Protein 3LTI (pdb70)

CATH classification: 3.90.1110.10

Nearest PDB structures (foldseek):
  3lti-assembly1_A  TM=1.004E+00  e=2.854E-48  Escherichia coli K-12
  7egs-assembly1_A  TM=9.801E-01  e=2.135E-43  Escherichia coli K-12
  6vjs-assembly2_H  TM=9.667E-01  e=1.064E-41  Escherichia coli
  3lu0-assembly1_C  TM=8.666E-01  e=2.565E-40  Escherichia coli K-12
  8to8-assembly1_I  TM=9.556E-01  e=9.538E-38  Escherichia coli K-12

Structure (mmCIF, N/CA/C/O backbone):
data_3LTI
#
_entry.id   3LTI
#
_cell.length_a   106.314
_cell.length_b   52.039
_cell.length_c   61.826
_cell.angle_alpha   90.00
_cell.angle_beta   90.00
_cell.angle_gamma   90.00
#
_symmetry.space_group_name_H-M   'P 21 21 2'
#
loop_
_entity.id
_entity.type
_entity.pdbx_description
1 polymer 'DNA-directed RNA polymerase subunit beta'
2 water water
#
loop_
_atom_site.group_PDB
_atom_site.id
_atom_site.type_symbol
_atom_site.label_atom_id
_atom_site.label_alt_id
_atom_site.label_comp_id
_atom_site.label_asym_id
_atom_site.label_entity_id
_atom_site.label_seq_id
_atom_site.pdbx_PDB_ins_code
_atom_site.Cartn_x
_atom_site.Cartn_y
_atom_site.Cartn_z
_atom_site.occupancy
_atom_site.B_iso_or_equiv
_atom_site.auth_seq_id
_atom_site.auth_comp_id
_atom_site.auth_asym_id
_atom_site.auth_atom_id
_atom_site.pdbx_PDB_model_num
ATOM 9 N N . SER A 1 5 ? 4.042 15.457 20.389 1.00 25.96 152 SER A N 1
ATOM 10 C CA . SER A 1 5 ? 5.284 15.561 19.621 1.00 24.28 152 SER A CA 1
ATOM 11 C C . SER A 1 5 ? 6.425 14.822 20.322 1.00 22.06 152 SER A C 1
ATOM 12 O O . SER A 1 5 ? 6.545 14.894 21.544 1.00 21.51 152 SER A O 1
ATOM 15 N N . PRO A 1 6 ? 7.275 14.120 19.552 1.00 19.76 153 PRO A N 1
ATOM 16 C CA . PRO A 1 6 ? 8.398 13.442 20.184 1.00 18.26 153 PRO A CA 1
ATOM 17 C C . PRO A 1 6 ? 9.488 14.385 20.681 1.00 16.79 153 PRO A C 1
ATOM 18 O O . PRO A 1 6 ? 9.681 15.470 20.129 1.00 16.09 153 PRO A O 1
ATOM 22 N N . GLY A 1 7 ? 10.197 13.939 21.713 1.00 15.42 154 GLY A N 1
ATOM 23 C CA . GLY A 1 7 ? 11.296 14.700 22.312 1.00 14.58 154 GLY A CA 1
ATOM 24 C C . GLY A 1 7 ? 11.461 14.364 23.779 1.00 13.92 154 GLY A C 1
ATOM 25 O O . GLY A 1 7 ? 10.998 13.320 24.236 1.00 13.07 154 GLY A O 1
ATOM 26 N N . VAL A 1 8 ? 12.117 15.262 24.513 1.00 13.36 155 VAL A N 1
ATOM 27 C CA . VAL A 1 8 ? 12.272 15.129 25.965 1.00 13.24 155 VAL A CA 1
ATOM 28 C C . VAL A 1 8 ? 11.847 16.418 26.656 1.00 13.26 155 VAL A C 1
ATOM 29 O O . VAL A 1 8 ? 12.050 17.511 26.137 1.00 13.29 155 VAL A O 1
ATOM 33 N N . PHE A 1 9 ? 11.230 16.270 27.820 1.00 13.27 156 PHE A N 1
ATOM 34 C CA . PHE A 1 9 ? 10.579 17.379 28.498 1.00 13.57 156 PHE A CA 1
ATOM 35 C C . PHE A 1 9 ? 10.900 17.309 29.979 1.00 13.90 156 PHE A C 1
ATOM 36 O O . PHE A 1 9 ? 10.887 16.238 30.565 1.00 13.63 156 PHE A O 1
ATOM 44 N N . PHE A 1 10 ? 11.213 18.465 30.557 1.00 14.50 157 PHE A N 1
ATOM 45 C CA . PHE A 1 10 ? 11.485 18.603 31.978 1.00 14.98 157 PHE A CA 1
ATOM 46 C C . PHE A 1 10 ? 10.511 19.633 32.508 1.00 16.19 157 PHE A C 1
ATOM 47 O O . PHE A 1 10 ? 10.496 20.769 32.036 1.00 16.44 157 PHE A O 1
ATOM 55 N N . ASP A 1 11 ? 9.676 19.218 33.453 1.00 17.64 158 ASP A N 1
ATOM 56 C CA . ASP A 1 11 ? 8.583 20.050 33.950 1.00 19.02 158 ASP A CA 1
ATOM 57 C C . ASP A 1 11 ? 8.468 19.860 35.463 1.00 19.83 158 ASP A C 1
ATOM 58 O O . ASP A 1 11 ? 9.327 19.236 36.092 1.00 18.89 158 ASP A O 1
ATOM 63 N N . SER A 1 12 ? 7.425 20.427 36.051 1.00 21.36 159 SER A N 1
ATOM 64 C CA . SER A 1 12 ? 7.121 20.199 37.455 1.00 22.75 159 SER A CA 1
ATOM 65 C C . SER A 1 12 ? 5.623 20.321 37.667 1.00 23.91 159 SER A C 1
ATOM 66 O O . SER A 1 12 ? 4.866 20.481 36.702 1.00 24.41 159 SER A O 1
ATOM 69 N N . ASP A 1 13 ? 5.196 20.228 38.924 1.00 24.95 160 ASP A N 1
ATOM 70 C CA . ASP A 1 13 ? 3.784 20.332 39.267 1.00 25.50 160 ASP A CA 1
ATOM 71 C C . ASP A 1 13 ? 3.487 21.703 39.867 1.00 25.86 160 ASP A C 1
ATOM 72 O O . ASP A 1 13 ? 2.329 22.037 40.127 1.00 26.56 160 ASP A O 1
ATOM 77 N N . VAL A 1 23 ? 7.492 21.531 45.417 1.00 20.17 170 VAL A N 1
ATOM 78 C CA . VAL A 1 23 ? 7.544 21.382 43.955 1.00 19.87 170 VAL A CA 1
ATOM 79 C C . VAL A 1 23 ? 8.157 20.036 43.540 1.00 18.76 170 VAL A C 1
ATOM 80 O O . VAL A 1 23 ? 9.302 19.739 43.881 1.00 18.76 170 VAL A O 1
ATOM 84 N N . LEU A 1 24 ? 7.382 19.240 42.804 1.00 17.63 171 LEU A N 1
ATOM 85 C CA . LEU A 1 24 ? 7.804 17.911 42.358 1.00 16.59 171 LEU A CA 1
ATOM 86 C C . LEU A 1 24 ? 8.223 17.982 40.898 1.00 15.76 171 LEU A C 1
ATOM 87 O O . LEU A 1 24 ? 7.398 18.252 40.025 1.00 15.76 171 LEU A O 1
ATOM 92 N N . TYR A 1 25 ? 9.505 17.746 40.644 1.00 14.44 172 TYR A N 1
ATOM 93 C CA . TYR A 1 25 ? 10.055 17.813 39.291 1.00 13.74 172 TYR A CA 1
ATOM 94 C C . TYR A 1 25 ? 9.911 16.481 38.543 1.00 12.82 172 TYR A C 1
ATOM 95 O O . TYR A 1 25 ? 9.874 15.408 39.145 1.00 12.24 172 TYR A O 1
ATOM 104 N N . ASN A 1 26 ? 9.837 16.569 37.223 1.00 12.07 173 ASN A N 1
ATOM 105 C CA . ASN A 1 26 ? 9.684 15.383 36.387 1.00 11.82 173 ASN A CA 1
ATOM 106 C C . ASN A 1 26 ? 10.361 15.533 35.032 1.00 11.31 173 ASN A C 1
ATOM 107 O O . ASN A 1 26 ? 10.689 16.638 34.603 1.00 10.92 173 ASN A O 1
ATOM 112 N N . ALA A 1 27 ? 10.575 14.397 34.381 1.00 10.74 174 ALA A N 1
ATOM 113 C CA . ALA A 1 27 ? 11.126 14.344 33.047 1.00 10.66 174 ALA A CA 1
ATOM 114 C C . ALA A 1 27 ? 10.349 13.287 32.276 1.00 10.60 174 ALA A C 1
ATOM 115 O O . ALA A 1 27 ? 9.819 12.339 32.870 1.00 10.58 174 ALA A O 1
ATOM 117 N N . ARG A 1 28 ? 10.264 13.469 30.962 1.00 10.24 175 ARG A N 1
ATOM 118 C CA . ARG A 1 28 ? 9.496 12.582 30.099 1.00 10.42 175 ARG A CA 1
ATOM 119 C C . ARG A 1 28 ? 10.141 12.482 28.726 1.00 10.16 175 ARG A C 1
ATOM 120 O O . ARG A 1 28 ? 10.469 13.497 28.123 1.00 9.98 175 ARG A O 1
ATOM 128 N N . ILE A 1 29 ? 10.294 11.256 28.236 1.00 10.06 176 ILE A N 1
ATOM 129 C CA . ILE A 1 29 ? 10.737 11.016 26.870 1.00 9.99 176 ILE A CA 1
ATOM 130 C C . ILE A 1 29 ? 9.572 10.441 26.071 1.00 10.12 176 ILE A C 1
ATOM 131 O O . ILE A 1 29 ? 9.105 9.345 26.360 1.00 9.72 176 ILE A O 1
ATOM 136 N N . ILE A 1 30 ? 9.112 11.188 25.072 1.00 10.29 177 ILE A N 1
ATOM 137 C CA . ILE A 1 30 ? 8.051 10.735 24.182 1.00 10.58 177 ILE A CA 1
ATOM 138 C C . ILE A 1 30 ? 8.682 10.364 22.845 1.00 10.69 177 ILE A C 1
ATOM 139 O O . ILE A 1 30 ? 9.318 11.208 22.214 1.00 11.09 177 ILE A O 1
ATOM 144 N N . PRO A 1 31 ? 8.532 9.100 22.417 1.00 10.95 178 PRO A N 1
ATOM 145 C CA . PRO A 1 31 ? 9.009 8.711 21.095 1.00 11.06 178 PRO A CA 1
ATOM 146 C C . PRO A 1 31 ? 7.931 8.856 20.029 1.00 11.28 178 PRO A C 1
ATOM 147 O O . PRO A 1 31 ? 6.761 9.066 20.350 1.00 10.80 178 PRO A O 1
ATOM 151 N N . TYR A 1 32 ? 8.340 8.722 18.772 1.00 11.92 179 TYR A N 1
ATOM 152 C CA . TYR A 1 32 ? 7.407 8.623 17.662 1.00 12.91 179 TYR A CA 1
ATOM 153 C C . TYR A 1 32 ? 6.680 7.274 17.672 1.00 12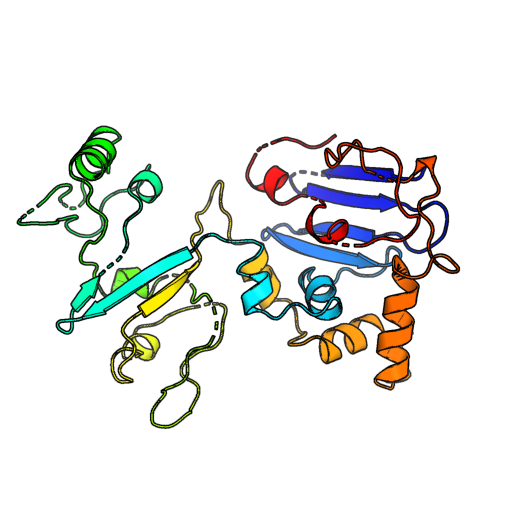.86 179 TYR A C 1
ATOM 154 O O . TYR A 1 32 ? 5.487 7.211 17.412 1.00 13.17 179 TYR A O 1
ATOM 163 N N . ARG A 1 33 ? 7.415 6.204 17.951 1.00 12.71 180 ARG A N 1
ATOM 164 C CA . ARG A 1 33 ? 6.847 4.872 18.123 1.00 13.13 180 ARG A CA 1
ATOM 165 C C . ARG A 1 33 ? 7.428 4.259 19.380 1.00 12.44 180 ARG A C 1
ATOM 166 O O . ARG A 1 33 ? 8.621 4.360 19.618 1.00 11.89 180 ARG A O 1
ATOM 174 N N . GLY A 1 34 ? 6.579 3.623 20.177 1.00 12.08 181 GLY A N 1
ATOM 175 C CA . GLY A 1 34 ? 7.019 2.891 21.356 1.00 11.65 181 GLY A CA 1
ATOM 176 C C . GLY A 1 34 ? 6.575 3.509 22.667 1.00 11.31 181 GLY A C 1
ATOM 177 O O . GLY A 1 34 ? 5.816 4.476 22.702 1.00 10.75 181 GLY A O 1
ATOM 178 N N . SER A 1 35 ? 7.090 2.936 23.747 1.00 11.19 182 SER A N 1
ATOM 179 C CA . SER A 1 35 ? 6.676 3.275 25.096 1.00 11.29 182 SER A CA 1
ATOM 180 C C . SER A 1 35 ? 7.260 4.594 25.558 1.00 10.79 182 SER A C 1
ATOM 181 O O . SER A 1 35 ? 8.435 4.865 25.353 1.00 10.13 182 SER A O 1
ATOM 184 N N . TRP A 1 36 ? 6.432 5.392 26.219 1.00 10.56 183 TRP A N 1
ATOM 185 C CA . TRP A 1 36 ? 6.914 6.556 26.947 1.00 10.66 183 TRP A CA 1
ATOM 186 C C . TRP A 1 36 ? 7.829 6.125 28.086 1.00 10.19 183 TRP A C 1
ATOM 187 O O . TRP A 1 36 ? 7.730 5.010 28.607 1.00 9.93 183 TRP A O 1
ATOM 198 N N . LEU A 1 37 ? 8.726 7.022 28.466 1.00 10.37 184 LEU A N 1
ATOM 199 C CA . LEU A 1 37 ? 9.548 6.842 29.655 1.00 10.57 184 LEU A CA 1
ATOM 200 C C . LEU A 1 37 ? 9.422 8.112 30.483 1.00 10.83 184 LEU A C 1
ATOM 201 O O . LEU A 1 37 ? 9.745 9.188 29.996 1.00 11.02 184 LEU A O 1
ATOM 206 N N . ASP A 1 38 ? 8.933 7.975 31.714 1.00 10.98 185 ASP A N 1
ATOM 207 C CA . ASP A 1 38 ? 8.743 9.105 32.638 1.00 11.12 185 ASP A CA 1
ATOM 208 C C . ASP A 1 38 ? 9.616 8.906 33.866 1.00 10.71 185 ASP A C 1
ATOM 209 O O . ASP A 1 38 ? 9.773 7.789 34.329 1.00 10.50 185 ASP A O 1
ATOM 214 N N . PHE A 1 39 ? 10.164 10.001 34.389 1.00 10.90 186 PHE A N 1
ATOM 215 C CA . PHE A 1 39 ? 10.805 10.017 35.699 1.00 11.16 186 PHE A CA 1
ATOM 216 C C . PHE A 1 39 ? 10.151 11.117 36.527 1.00 11.29 186 PHE A C 1
ATOM 217 O O . PHE A 1 39 ? 9.779 12.158 35.992 1.00 11.15 186 PHE A O 1
ATOM 225 N N . GLU A 1 40 ? 10.009 10.899 37.826 1.00 11.68 187 GLU A N 1
ATOM 226 C CA . GLU A 1 40 ? 9.415 11.926 38.688 1.00 12.06 187 GLU A CA 1
ATOM 227 C C . GLU A 1 40 ? 9.796 11.727 40.150 1.00 11.60 187 GLU A C 1
ATOM 228 O O . GLU A 1 40 ? 9.919 10.601 40.617 1.00 11.45 187 GLU A O 1
ATOM 234 N N . PHE A 1 41 ? 9.988 12.838 40.852 1.00 11.45 188 PHE A N 1
ATOM 235 C CA . PHE A 1 41 ? 10.197 12.823 42.299 1.00 11.58 188 PHE A CA 1
ATOM 236 C C . PHE A 1 41 ? 8.871 12.679 43.033 1.00 11.98 188 PHE A C 1
ATOM 237 O O . PHE A 1 41 ? 7.842 13.171 42.561 1.00 11.86 188 PHE A O 1
ATOM 245 N N . ASP A 1 42 ? 8.904 12.022 44.189 1.00 12.06 189 ASP A N 1
ATOM 246 C CA . ASP A 1 42 ? 7.778 12.062 45.129 1.00 12.66 189 ASP A CA 1
ATOM 247 C C . ASP A 1 42 ? 8.105 13.079 46.231 1.00 13.02 189 ASP A C 1
ATOM 248 O O . ASP A 1 42 ? 9.202 13.626 46.246 1.00 13.03 189 ASP A O 1
ATOM 253 N N . PRO A 1 43 ? 7.151 13.358 47.139 1.00 14.00 190 PRO A N 1
ATOM 254 C CA . PRO A 1 43 ? 7.395 14.372 48.184 1.00 14.50 190 PRO A CA 1
ATOM 255 C C . PRO A 1 43 ? 8.558 14.085 49.153 1.00 14.71 190 PRO A C 1
ATOM 256 O O . PRO A 1 43 ? 9.064 15.013 49.790 1.00 15.03 190 PRO A O 1
ATOM 260 N N . LYS A 1 44 ? 8.967 12.819 49.264 1.00 14.76 191 LYS A N 1
ATOM 261 C CA . LYS A 1 44 ? 10.129 12.431 50.077 1.00 14.92 191 LYS A CA 1
ATOM 262 C C . LYS A 1 44 ? 11.457 12.511 49.312 1.00 14.19 191 LYS A C 1
ATOM 263 O O . LYS A 1 44 ? 12.500 12.144 49.857 1.00 14.29 191 LYS A O 1
ATOM 269 N N . ASP A 1 45 ? 11.416 12.994 48.067 1.00 13.33 192 ASP A N 1
ATOM 270 C CA . ASP A 1 45 ? 12.599 13.168 47.204 1.00 13.08 192 ASP A CA 1
ATOM 271 C C . ASP A 1 45 ? 13.146 11.855 46.633 1.00 12.28 192 ASP A C 1
ATOM 272 O O . ASP A 1 45 ? 14.244 11.835 46.078 1.00 11.97 192 ASP A O 1
ATOM 277 N N . ASN A 1 46 ? 12.390 10.770 46.751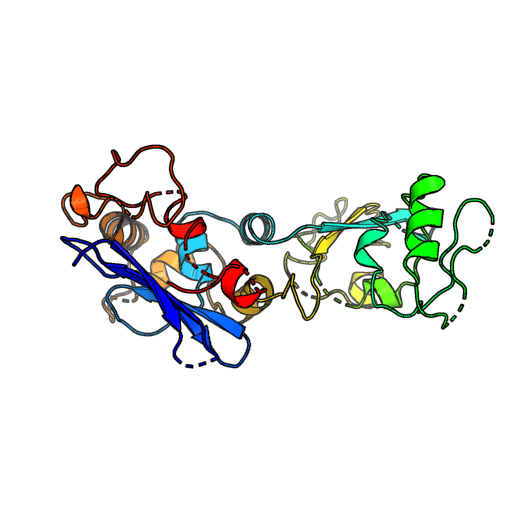 1.00 11.70 193 ASN A N 1
ATOM 278 C CA . ASN A 1 46 ? 12.732 9.542 46.039 1.00 11.34 193 ASN A CA 1
ATOM 279 C C . ASN A 1 46 ? 12.339 9.678 44.577 1.00 11.17 193 ASN A C 1
ATOM 280 O O . ASN A 1 46 ? 11.435 10.440 44.239 1.00 11.26 193 ASN A O 1
ATOM 285 N N . LEU A 1 47 ? 13.049 8.961 43.710 1.00 10.66 194 LEU A N 1
ATOM 286 C CA . LEU A 1 47 ? 12.876 9.088 42.273 1.00 10.68 194 LEU A CA 1
ATOM 287 C C . LEU A 1 47 ? 12.223 7.824 41.717 1.00 10.12 194 LEU A C 1
ATOM 288 O O . LEU A 1 47 ? 12.614 6.713 42.068 1.00 9.93 194 LEU A O 1
ATOM 293 N N . PHE A 1 48 ? 11.228 8.016 40.850 1.00 9.84 195 PHE A N 1
ATOM 294 C CA . PHE A 1 48 ? 10.451 6.920 40.273 1.00 9.57 195 PHE A CA 1
ATOM 295 C C . PHE A 1 48 ? 10.440 6.992 38.759 1.00 9.40 195 PHE A C 1
ATOM 296 O O . PHE A 1 48 ? 10.542 8.069 38.181 1.00 8.94 195 PHE A O 1
ATOM 304 N N . VAL A 1 49 ? 10.319 5.828 38.133 1.00 9.44 196 VAL A N 1
ATOM 305 C CA . VAL A 1 49 ? 10.191 5.724 36.687 1.00 9.54 196 VAL A CA 1
ATOM 306 C C . VAL A 1 49 ? 8.821 5.120 36.328 1.00 9.81 196 VAL A C 1
ATOM 307 O O . VAL A 1 49 ? 8.294 4.278 37.057 1.00 9.89 196 VAL A O 1
ATOM 311 N N . ARG A 1 50 ? 8.248 5.584 35.223 1.00 10.08 197 ARG A N 1
ATOM 312 C CA . ARG A 1 50 ? 7.113 4.916 34.592 1.00 10.57 197 ARG A CA 1
ATOM 313 C C . ARG A 1 50 ? 7.509 4.492 33.193 1.00 10.64 197 ARG A C 1
ATOM 314 O O . ARG A 1 50 ? 8.094 5.266 32.447 1.00 10.12 197 ARG A O 1
ATOM 322 N N . ILE A 1 51 ? 7.170 3.256 32.855 1.00 10.98 198 ILE A N 1
ATOM 323 C CA . ILE A 1 51 ? 7.334 2.726 31.512 1.00 11.52 198 ILE A CA 1
ATOM 324 C C . ILE A 1 51 ? 5.940 2.616 30.905 1.00 11.81 198 ILE A C 1
ATOM 325 O O . ILE A 1 51 ? 5.045 2.058 31.522 1.00 11.63 198 ILE A O 1
ATOM 330 N N . ASP A 1 52 ? 5.744 3.188 29.721 1.00 12.08 199 ASP A N 1
ATOM 331 C CA . ASP A 1 52 ? 4.444 3.129 29.039 1.00 12.87 199 ASP A CA 1
ATOM 332 C C . ASP A 1 52 ? 3.305 3.732 29.896 1.00 12.88 199 ASP A C 1
ATOM 333 O O . ASP A 1 52 ? 2.154 3.282 29.835 1.00 13.10 199 ASP A O 1
ATOM 338 N N . ARG A 1 53 ? 3.636 4.745 30.701 1.00 12.67 200 ARG A N 1
ATOM 339 C CA . ARG A 1 53 ? 2.667 5.418 31.577 1.00 12.84 200 ARG A CA 1
ATOM 340 C C . ARG A 1 53 ? 2.046 4.481 32.626 1.00 12.98 200 ARG A C 1
ATOM 341 O O . ARG A 1 53 ? 0.962 4.754 33.152 1.00 13.04 200 ARG A O 1
ATOM 349 N N . ARG A 1 54 ? 2.740 3.394 32.940 1.00 13.07 201 ARG A N 1
ATOM 350 C CA . ARG A 1 54 ? 2.259 2.430 33.931 1.00 13.70 201 ARG A CA 1
ATOM 351 C C . ARG A 1 54 ? 2.675 2.870 35.339 1.00 13.70 201 ARG A C 1
ATOM 352 O O . ARG A 1 54 ? 3.152 3.988 35.525 1.00 13.53 201 ARG A O 1
ATOM 360 N N . ARG A 1 55 ? 2.468 2.016 36.332 1.00 14.00 202 ARG A N 1
ATOM 361 C CA . ARG A 1 55 ? 2.674 2.414 37.724 1.00 14.40 202 ARG A CA 1
ATOM 362 C C . ARG A 1 55 ? 4.129 2.789 38.015 1.00 14.25 202 ARG A C 1
ATOM 363 O O . ARG A 1 55 ? 5.046 2.273 37.380 1.00 14.03 202 ARG A O 1
ATOM 371 N N . LYS A 1 56 ? 4.317 3.681 38.983 1.00 14.06 203 LYS A N 1
ATOM 372 C CA . LYS A 1 56 ? 5.652 4.141 39.367 1.00 14.21 203 LYS A CA 1
ATOM 373 C C . LYS A 1 56 ? 6.466 2.994 39.965 1.00 13.91 203 LYS A C 1
ATOM 374 O O . LYS A 1 56 ? 5.961 2.259 40.822 1.00 14.37 203 LYS A O 1
ATOM 380 N N . LEU A 1 57 ? 7.712 2.852 39.508 1.00 13.17 204 LEU A N 1
ATOM 381 C CA . LEU A 1 57 ? 8.697 1.953 40.108 1.00 12.76 204 LEU A CA 1
ATOM 382 C C . LEU A 1 57 ? 9.887 2.804 40.569 1.00 12.23 204 LEU A C 1
ATOM 383 O O . LEU A 1 57 ? 10.285 3.714 39.849 1.00 11.93 204 LEU A O 1
ATOM 388 N N . PRO A 1 58 ? 10.452 2.531 41.763 1.00 11.57 205 PRO A N 1
ATOM 389 C CA . PRO A 1 58 ? 11.681 3.251 42.140 1.00 11.03 205 PRO A CA 1
ATOM 390 C C . PRO A 1 58 ? 12.695 3.215 40.987 1.00 10.34 205 PRO A C 1
ATOM 391 O O . PRO A 1 58 ? 12.952 2.143 40.429 1.00 9.93 205 PRO A O 1
ATOM 395 N N . ALA A 1 59 ? 13.235 4.384 40.631 1.00 9.77 206 ALA A N 1
ATOM 396 C CA . ALA A 1 59 ? 13.865 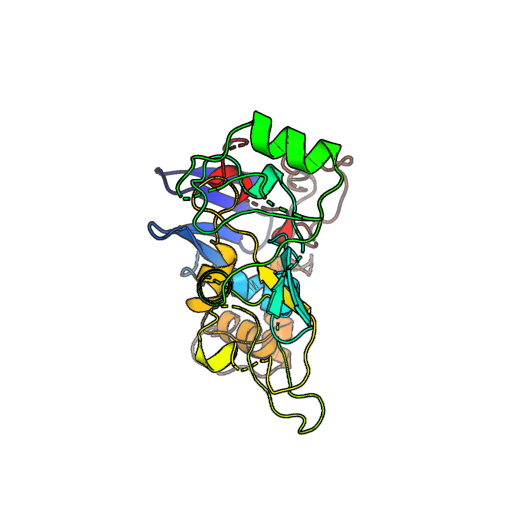4.602 39.312 1.00 9.50 206 ALA A CA 1
ATOM 397 C C . ALA A 1 59 ? 15.142 3.818 39.057 1.00 8.95 206 ALA A C 1
ATOM 398 O O . ALA A 1 59 ? 15.515 3.592 37.908 1.00 9.05 206 ALA A O 1
ATOM 400 N N . THR A 1 60 ? 15.820 3.422 40.125 1.00 8.53 207 THR A N 1
ATOM 401 C CA . THR A 1 60 ? 17.044 2.637 40.003 1.00 8.57 207 THR A CA 1
ATOM 402 C C . THR A 1 60 ? 16.832 1.270 39.327 1.00 8.51 207 THR A C 1
ATOM 403 O O . THR A 1 60 ? 17.779 0.697 38.792 1.00 8.51 207 THR A O 1
ATOM 407 N N . ILE A 1 61 ? 15.596 0.769 39.325 1.00 8.60 208 ILE A N 1
ATOM 408 C CA . ILE A 1 61 ? 15.272 -0.468 38.617 1.00 9.22 208 ILE A CA 1
ATOM 409 C C . ILE A 1 61 ? 15.735 -0.452 37.152 1.00 9.35 208 ILE A C 1
ATOM 410 O O . ILE A 1 61 ? 16.238 -1.458 36.651 1.00 9.18 208 ILE A O 1
ATOM 415 N N . ILE A 1 62 ? 15.592 0.686 36.473 1.00 9.23 209 ILE A N 1
ATOM 416 C CA . ILE A 1 62 ? 15.950 0.754 35.059 1.00 9.53 209 ILE A CA 1
ATOM 417 C C . ILE A 1 62 ? 17.474 0.685 34.874 1.00 9.59 209 ILE A C 1
ATOM 418 O O . ILE A 1 62 ? 17.958 0.132 33.889 1.00 9.57 209 ILE A O 1
ATOM 423 N N . LEU A 1 63 ? 18.222 1.234 35.827 1.00 9.81 210 LEU A N 1
ATOM 424 C CA . LEU A 1 63 ? 19.687 1.159 35.803 1.00 10.25 210 LEU A CA 1
ATOM 425 C C . LEU A 1 63 ? 20.179 -0.251 36.082 1.00 9.85 210 LEU A C 1
ATOM 426 O O . LEU A 1 63 ? 21.129 -0.717 35.446 1.00 10.48 210 LEU A O 1
ATOM 431 N N . ARG A 1 64 ? 19.538 -0.936 37.028 1.00 9.70 211 ARG A N 1
ATOM 432 C CA . ARG A 1 64 ? 19.877 -2.329 37.290 1.00 9.80 211 ARG A CA 1
ATOM 433 C C . ARG A 1 64 ? 19.630 -3.155 36.036 1.00 9.86 211 ARG A C 1
ATOM 434 O O . ARG A 1 64 ? 20.469 -3.970 35.652 1.00 9.84 211 ARG A O 1
ATOM 442 N N . ALA A 1 65 ? 18.482 -2.924 35.396 1.00 10.12 212 ALA A N 1
ATOM 443 C CA . ALA A 1 65 ? 18.117 -3.614 34.156 1.00 10.43 212 ALA A CA 1
ATOM 444 C C . ALA A 1 65 ? 19.135 -3.356 33.032 1.00 10.73 212 ALA A C 1
ATOM 445 O O . ALA A 1 65 ? 19.354 -4.212 32.185 1.00 11.29 212 ALA A O 1
ATOM 447 N N . LEU A 1 66 ? 19.763 -2.201 33.057 1.00 11.27 213 LEU A N 1
ATOM 448 C CA . LEU A 1 66 ? 20.801 -1.861 32.093 1.00 11.68 213 LEU A CA 1
ATOM 449 C C . LEU A 1 66 ? 22.196 -2.345 32.528 1.00 11.81 213 LEU A C 1
ATOM 450 O O . LEU A 1 66 ? 23.169 -2.046 31.935 1.00 12.19 213 LEU A O 1
ATOM 455 N N . ASN A 1 67 ? 22.223 -3.167 33.537 1.00 12.04 214 ASN A N 1
ATOM 456 C CA . ASN A 1 67 ? 23.433 -3.831 34.002 1.00 12.44 214 ASN A CA 1
ATOM 457 C C . ASN A 1 67 ? 24.390 -3.070 34.906 1.00 12.48 214 ASN A C 1
ATOM 458 O O . ASN A 1 67 ? 25.504 -3.369 34.970 1.00 13.67 214 ASN A O 1
ATOM 463 N N . TYR A 1 68 ? 23.887 -2.054 35.579 1.00 11.78 215 TYR A N 1
ATOM 464 C CA . TYR A 1 68 ? 24.660 -1.347 36.571 1.00 11.11 215 TYR A CA 1
ATOM 465 C C . TYR A 1 68 ? 24.475 -1.950 37.990 1.00 10.81 215 TYR A C 1
ATOM 466 O O . TYR A 1 68 ? 23.415 -2.100 38.427 1.00 10.94 215 TYR A O 1
ATOM 475 N N . THR A 1 69 ? 25.579 -2.238 38.652 1.00 10.36 216 THR A N 1
ATOM 476 C CA . THR A 1 69 ? 25.524 -2.723 40.032 1.00 9.99 216 THR A CA 1
ATOM 477 C C . THR A 1 69 ? 25.206 -1.556 40.951 1.00 9.58 216 THR A C 1
ATOM 478 O O . THR A 1 69 ? 25.313 -0.404 40.547 1.00 9.68 216 THR A O 1
ATOM 482 N N . THR A 1 70 ? 24.840 -1.854 42.192 1.00 9.55 217 THR A N 1
ATOM 483 C CA . THR A 1 70 ? 24.595 -0.805 43.188 1.00 9.34 217 THR A CA 1
ATOM 484 C C . THR A 1 70 ? 25.804 0.139 43.296 1.00 9.27 217 THR A C 1
ATOM 485 O O . THR A 1 70 ? 25.651 1.354 43.324 1.00 8.49 217 THR A O 1
ATOM 489 N N . GLU A 1 71 ? 27.007 -0.433 43.334 1.00 9.17 218 GLU A N 1
ATOM 490 C CA . GLU A 1 71 ? 28.236 0.362 43.423 1.00 9.64 218 GLU A CA 1
ATOM 491 C C . GLU A 1 71 ? 28.383 1.300 42.233 1.00 9.53 218 GLU A C 1
ATOM 492 O O . GLU A 1 71 ? 28.707 2.474 42.400 1.00 9.27 218 GLU A O 1
ATOM 498 N N . GLN A 1 72 ? 28.148 0.779 41.029 1.00 9.54 219 GLN A N 1
ATOM 499 C CA . GLN A 1 72 ? 28.215 1.599 39.824 1.00 9.67 219 GLN A CA 1
ATOM 500 C C . GLN A 1 72 ? 27.162 2.712 39.816 1.00 9.35 219 GLN A C 1
ATOM 501 O O . GLN A 1 72 ? 27.435 3.821 39.373 1.00 9.15 219 GLN A O 1
ATOM 507 N N . ILE A 1 73 ? 25.960 2.395 40.290 1.00 8.91 220 ILE A N 1
ATOM 508 C CA . ILE A 1 73 ? 24.885 3.376 40.388 1.00 8.80 220 ILE A CA 1
ATOM 509 C C . ILE A 1 73 ? 25.312 4.511 41.319 1.00 8.86 220 ILE A C 1
ATOM 510 O O . ILE A 1 73 ? 25.191 5.685 40.974 1.00 8.75 220 ILE A O 1
ATOM 515 N N . LEU A 1 74 ? 25.855 4.164 42.482 1.00 9.06 221 LEU A N 1
ATOM 516 C CA . LEU A 1 74 ? 26.327 5.184 43.410 1.00 9.14 221 LEU A CA 1
ATOM 517 C C . LEU A 1 74 ? 27.464 6.020 42.807 1.00 10.09 221 LEU A C 1
ATOM 518 O O . LEU A 1 74 ? 27.524 7.230 43.026 1.00 10.76 221 LEU A O 1
ATOM 523 N N . ASP A 1 75 ? 28.345 5.396 42.025 1.00 10.73 222 ASP A N 1
ATOM 524 C CA A ASP A 1 75 ? 29.439 6.153 41.420 0.50 10.91 222 ASP A CA 1
ATOM 525 C CA B ASP A 1 75 ? 29.450 6.105 41.362 0.50 11.05 222 ASP A CA 1
ATOM 526 C C . ASP A 1 75 ? 28.961 7.100 40.312 1.00 10.91 222 ASP A C 1
ATOM 527 O O . ASP A 1 75 ? 29.564 8.145 40.108 1.00 11.17 222 ASP A O 1
ATOM 536 N N . LEU A 1 76 ? 27.882 6.748 39.614 1.00 10.50 223 LEU A N 1
ATOM 537 C CA . LEU A 1 76 ? 27.309 7.647 38.594 1.00 10.70 223 LEU A CA 1
ATOM 538 C C . LEU A 1 76 ? 26.796 8.937 39.225 1.00 10.42 223 LEU A C 1
ATOM 539 O O . LEU A 1 76 ? 26.938 10.019 38.652 1.00 11.08 223 LEU A O 1
ATOM 544 N N . PHE A 1 77 ? 26.191 8.809 40.403 1.00 9.86 224 PHE A N 1
ATOM 545 C CA . PHE A 1 77 ? 25.415 9.901 40.991 1.00 9.76 224 PHE A CA 1
ATOM 546 C C . PHE A 1 77 ? 26.027 10.616 42.207 1.00 9.44 224 PHE A C 1
ATOM 547 O O . PHE A 1 77 ? 25.475 11.615 42.653 1.00 9.11 224 PHE A O 1
ATOM 555 N N . PHE A 1 78 ? 27.163 10.139 42.715 1.00 9.46 225 PHE A N 1
ATOM 556 C CA . PHE A 1 78 ? 27.795 10.765 43.880 1.00 9.54 225 PHE A CA 1
ATOM 557 C C . PHE A 1 78 ? 29.308 10.863 43.827 1.00 10.12 225 PHE A C 1
ATOM 558 O O . PHE A 1 78 ? 29.969 9.979 43.297 1.00 10.11 225 PHE A O 1
ATOM 566 N N . GLU A 1 79 ? 29.822 11.952 44.400 1.00 10.80 226 GLU A N 1
ATOM 567 C CA A GLU A 1 79 ? 31.235 12.080 44.758 0.50 11.14 226 GLU A CA 1
ATOM 568 C CA B GLU A 1 79 ? 31.239 12.044 44.732 0.50 11.27 226 GLU A CA 1
ATOM 569 C C . GLU A 1 79 ? 31.460 11.286 46.036 1.00 11.33 226 GLU A C 1
ATOM 570 O O . GLU A 1 79 ? 30.501 10.914 46.712 1.00 10.81 226 GLU A O 1
ATOM 581 N N . LYS A 1 80 ? 32.722 11.048 46.381 1.00 11.50 227 LYS A N 1
ATOM 582 C CA . LYS A 1 80 ? 33.052 10.221 47.543 1.00 12.19 227 LYS A CA 1
ATOM 583 C C . LYS A 1 80 ? 33.839 10.969 48.619 1.00 12.10 227 LYS A C 1
ATOM 584 O O . LYS A 1 80 ? 34.679 11.824 48.310 1.00 11.80 227 LYS A O 1
ATOM 590 N N . VAL A 1 81 ? 33.541 10.642 49.876 1.00 11.79 228 VAL A 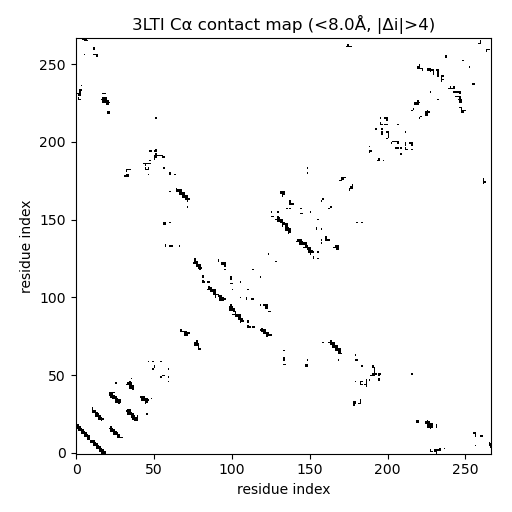N 1
ATOM 591 C CA . VAL A 1 81 ? 34.355 11.053 51.013 1.00 11.94 228 VAL A CA 1
ATOM 592 C C . VAL A 1 81 ? 35.115 9.805 51.469 1.00 12.26 228 VAL A C 1
ATOM 593 O O . VAL A 1 81 ? 34.502 8.800 51.823 1.00 11.46 228 VAL A O 1
ATOM 597 N N . ILE A 1 82 ? 36.445 9.873 51.409 1.00 12.83 229 ILE A N 1
ATOM 598 C CA . ILE A 1 82 ? 37.316 8.749 51.729 1.00 13.11 229 ILE A CA 1
ATOM 599 C C . ILE A 1 82 ? 37.860 8.879 53.144 1.00 13.28 229 ILE A C 1
ATOM 600 O O . ILE A 1 82 ? 38.427 9.904 53.512 1.00 13.09 229 ILE A O 1
ATOM 605 N N . PHE A 1 83 ? 37.687 7.831 53.934 1.00 13.75 230 PHE A N 1
ATOM 606 C CA . PHE A 1 83 ? 38.261 7.773 55.273 1.00 14.20 230 PHE A CA 1
ATOM 607 C C . PHE A 1 83 ? 39.418 6.777 55.308 1.00 15.38 230 PHE A C 1
ATOM 608 O O . PHE A 1 83 ? 39.461 5.828 54.522 1.00 15.26 230 PHE A O 1
ATOM 616 N N . GLU A 1 84 ? 40.359 7.021 56.209 1.00 16.91 231 GLU A N 1
ATOM 617 C CA . GLU A 1 84 ? 41.528 6.174 56.363 1.00 18.52 231 GLU A CA 1
ATOM 618 C C . GLU A 1 84 ? 41.580 5.679 57.795 1.00 19.85 231 GLU A C 1
ATOM 619 O O . GLU A 1 84 ? 41.323 6.442 58.724 1.00 19.64 231 GLU A O 1
ATOM 625 N N . ILE A 1 85 ? 41.865 4.390 57.964 1.00 21.74 232 ILE A N 1
ATOM 626 C CA . ILE A 1 85 ? 42.080 3.801 59.287 1.00 23.28 232 ILE A CA 1
ATOM 627 C C . ILE A 1 85 ? 43.571 3.515 59.416 1.00 24.84 232 ILE A C 1
ATOM 628 O O . ILE A 1 85 ? 44.156 2.863 58.558 1.00 24.88 232 ILE A O 1
ATOM 633 N N . ARG A 1 86 ? 44.186 4.038 60.470 1.00 26.76 233 ARG A N 1
ATOM 634 C CA . ARG A 1 86 ? 45.638 3.960 60.639 1.00 28.31 233 ARG A CA 1
ATOM 635 C C . ARG A 1 86 ? 45.992 4.485 62.012 1.00 29.71 233 ARG A C 1
ATOM 636 O O . ARG A 1 86 ? 45.308 5.372 62.514 1.00 30.00 233 ARG A O 1
ATOM 638 N N . ASP A 1 87 ? 47.060 3.943 62.608 1.00 31.18 234 ASP A N 1
ATOM 639 C CA . ASP A 1 87 ? 47.476 4.287 63.981 1.00 32.11 234 ASP A CA 1
ATOM 640 C C . ASP A 1 87 ? 46.317 4.078 64.969 1.00 32.32 234 ASP A C 1
ATOM 641 O O . ASP A 1 87 ? 46.188 4.804 65.960 1.00 32.80 234 ASP A O 1
ATOM 646 N N . ASN A 1 88 ? 45.476 3.085 64.677 1.00 32.29 235 ASN A N 1
ATOM 647 C CA . ASN A 1 88 ? 44.196 2.885 65.367 1.00 32.20 235 ASN A CA 1
ATOM 648 C C . ASN A 1 88 ? 43.344 4.168 65.576 1.00 31.29 235 ASN A C 1
ATOM 649 O O . ASN A 1 88 ? 42.471 4.216 66.459 1.00 31.69 235 ASN A O 1
ATOM 654 N N . LYS A 1 89 ? 43.597 5.187 64.749 1.00 29.69 236 LYS A N 1
ATOM 655 C CA . LYS A 1 89 ? 42.788 6.404 64.710 1.00 28.21 236 LYS A CA 1
ATOM 656 C C . LYS A 1 89 ? 42.154 6.518 63.320 1.00 26.47 236 LYS A C 1
ATOM 657 O O . LYS A 1 89 ? 42.539 5.807 62.390 1.00 26.13 236 LYS A O 1
ATOM 663 N N . LEU A 1 90 ? 41.182 7.417 63.199 1.00 24.35 237 LEU A N 1
ATOM 664 C CA . LEU A 1 90 ? 40.419 7.590 61.968 1.00 22.73 237 LEU A CA 1
ATOM 665 C C . LEU A 1 90 ? 40.725 8.948 61.364 1.00 21.08 237 LEU A C 1
ATOM 666 O O . LEU A 1 90 ? 40.783 9.948 62.070 1.00 19.92 237 LEU A O 1
ATOM 671 N N . GLN A 1 91 ? 40.920 8.964 60.052 1.00 19.56 238 GLN A N 1
ATOM 672 C CA . GLN A 1 91 ? 41.194 10.193 59.330 1.00 18.59 238 GLN A CA 1
ATOM 673 C C . GLN A 1 91 ? 40.295 10.309 58.121 1.00 17.30 238 GLN A C 1
ATOM 674 O O . GLN A 1 91 ? 39.778 9.311 57.626 1.00 16.82 238 GLN A O 1
ATOM 688 N N . GLU A 1 93 ? 40.103 12.096 54.215 1.00 13.95 240 GLU A N 1
ATOM 689 C CA . GLU A 1 93 ? 40.720 12.831 53.124 1.00 14.10 240 GLU A CA 1
ATOM 690 C C . GLU A 1 93 ? 39.853 14.061 52.902 1.00 13.73 240 GLU A C 1
ATOM 691 O O . GLU A 1 93 ? 38.700 13.944 52.509 1.00 13.45 240 GLU A O 1
ATOM 697 N N . LEU A 1 94 ? 40.417 15.233 53.182 1.00 13.67 241 LEU A N 1
ATOM 698 C CA . LEU A 1 94 ? 39.656 16.485 53.253 1.00 13.19 241 LEU A CA 1
ATOM 699 C C . LEU A 1 94 ? 39.654 17.253 51.937 1.00 12.47 241 LEU A C 1
ATOM 700 O O . LEU A 1 94 ? 40.706 17.490 51.341 1.00 12.17 241 LEU A O 1
ATOM 705 N N . VAL A 1 95 ? 38.451 17.618 51.492 1.00 11.89 242 VAL A N 1
ATOM 706 C CA . VAL A 1 95 ? 38.263 18.649 50.480 1.00 11.40 242 VAL A CA 1
ATOM 707 C C . VAL A 1 95 ? 37.637 19.828 51.226 1.00 10.98 242 VAL A C 1
ATOM 708 O O . VAL A 1 95 ? 36.456 19.765 51.589 1.00 10.67 242 VAL A O 1
ATOM 712 N N . PRO A 1 96 ? 38.431 20.889 51.495 1.00 10.43 243 PRO A N 1
ATOM 713 C CA . PRO A 1 96 ? 37.943 21.942 52.401 1.00 10.30 243 PRO A CA 1
ATOM 714 C C . PRO A 1 96 ? 36.598 22.578 52.040 1.00 10.40 243 PRO A C 1
ATOM 715 O O . PRO A 1 96 ? 35.823 22.881 52.937 1.00 10.35 243 PRO A O 1
ATOM 719 N N . GLU A 1 97 ? 36.342 22.773 50.746 1.00 10.66 244 GLU A N 1
ATOM 720 C CA . GLU A 1 97 ? 35.041 23.235 50.220 1.00 11.08 244 GLU A CA 1
ATOM 721 C C . GLU A 1 97 ? 33.836 22.579 50.905 1.00 10.73 244 GLU A C 1
ATOM 722 O O . GLU A 1 97 ? 32.820 23.228 51.192 1.00 10.57 244 GLU A O 1
ATOM 728 N N . ARG A 1 98 ? 33.954 21.282 51.147 1.00 10.68 245 ARG A N 1
ATOM 729 C CA . ARG A 1 98 ? 32.862 20.498 51.718 1.00 11.12 245 ARG A CA 1
ATOM 730 C C . ARG A 1 98 ? 32.448 20.945 53.125 1.00 10.59 245 ARG A C 1
ATOM 731 O O . ARG A 1 98 ? 31.360 20.618 53.564 1.00 10.94 245 ARG A O 1
ATOM 739 N N . LEU A 1 99 ? 33.316 21.684 53.816 1.00 10.41 246 LEU A N 1
ATOM 740 C CA . LEU A 1 99 ? 33.015 22.223 55.147 1.00 10.51 246 LEU A CA 1
ATOM 741 C C . LEU A 1 99 ? 32.182 23.510 55.142 1.00 10.35 246 LEU A C 1
ATOM 742 O O . LEU A 1 99 ? 31.716 23.953 56.191 1.00 9.96 246 LEU A O 1
ATOM 747 N N . ARG A 1 100 ? 32.011 24.119 53.973 1.00 10.19 247 ARG A N 1
ATOM 748 C CA . ARG A 1 100 ? 31.352 25.419 53.873 1.00 10.09 247 ARG A CA 1
ATOM 749 C C . ARG A 1 100 ? 29.949 25.366 54.486 1.00 9.91 247 ARG A C 1
ATOM 750 O O . ARG A 1 100 ? 29.196 24.419 54.240 1.00 10.03 247 ARG A O 1
ATOM 758 N N . GLY A 1 101 ? 29.623 26.362 55.308 1.00 9.87 248 GLY A N 1
ATOM 759 C CA . GLY A 1 101 ? 28.283 26.495 55.893 1.00 10.17 248 GLY A CA 1
ATOM 760 C C . GLY A 1 101 ? 28.054 25.729 57.190 1.00 10.25 248 GLY A C 1
ATOM 761 O O . GLY A 1 101 ? 26.967 25.799 57.766 1.00 10.95 248 GLY A O 1
ATOM 762 N N . GLU A 1 102 ? 29.076 25.006 57.648 1.00 10.29 249 GLU A N 1
ATOM 763 C CA . GLU A 1 102 ? 28.976 24.152 58.827 1.00 10.53 249 GLU A CA 1
ATOM 764 C C . GLU A 1 102 ? 29.617 24.779 60.066 1.00 10.22 249 GLU A C 1
ATOM 765 O O . GLU A 1 102 ? 30.341 25.771 59.976 1.00 10.15 249 GLU A O 1
ATOM 771 N N . THR A 1 103 ? 29.322 24.174 61.217 1.00 9.99 250 THR A N 1
ATOM 772 C CA . THR A 1 103 ? 30.022 24.427 62.468 1.00 9.96 250 THR A CA 1
ATOM 773 C C . THR A 1 103 ? 30.875 23.189 62.746 1.00 10.00 250 THR A C 1
ATOM 774 O O . THR A 1 103 ? 30.426 22.071 62.514 1.00 10.41 250 THR A O 1
ATOM 778 N N . ALA A 1 104 ? 32.098 23.391 63.230 1.00 9.99 251 ALA A N 1
ATOM 779 C CA . ALA A 1 104 ? 32.991 22.278 63.547 1.00 10.27 251 ALA A CA 1
ATOM 780 C C . ALA A 1 104 ? 32.437 21.440 64.710 1.00 10.72 251 ALA A C 1
ATOM 781 O O . ALA A 1 104 ? 32.078 21.979 65.756 1.00 10.59 251 ALA A O 1
ATOM 783 N N . SER A 1 105 ? 32.359 20.126 64.509 1.00 11.34 252 SER A N 1
ATOM 784 C CA . SER A 1 105 ? 31.917 19.204 65.564 1.00 11.74 252 SER A CA 1
ATOM 785 C C . SER A 1 105 ? 33.105 18.514 66.243 1.00 11.72 252 SER A C 1
ATOM 786 O O . SER A 1 105 ? 32.930 17.674 67.117 1.00 11.90 252 SER A O 1
ATOM 789 N N . PHE A 1 106 ? 34.309 18.884 65.830 1.00 11.71 253 PHE A N 1
ATOM 790 C CA . PHE A 1 106 ? 35.538 18.405 66.436 1.00 11.92 253 PHE A CA 1
ATOM 791 C C . PHE A 1 106 ? 36.623 19.382 66.027 1.00 11.92 253 PHE A C 1
ATOM 792 O O . PHE A 1 106 ? 36.423 20.148 65.094 1.00 12.11 253 PHE A O 1
ATOM 800 N N . ASP A 1 107 ? 37.752 19.382 66.733 1.00 11.93 254 ASP A N 1
ATOM 801 C CA . ASP A 1 107 ? 38.872 20.243 66.361 1.00 11.93 254 ASP A CA 1
ATOM 802 C C . ASP A 1 107 ? 39.382 19.815 64.994 1.00 12.02 254 ASP A C 1
ATOM 803 O O . ASP A 1 107 ? 39.824 18.682 64.825 1.00 12.08 254 ASP A O 1
ATOM 808 N N . ILE A 1 108 ? 39.317 20.729 64.030 1.00 11.79 255 ILE A N 1
ATOM 809 C CA . ILE A 1 108 ? 39.847 20.487 62.702 1.00 11.88 255 ILE A CA 1
ATOM 810 C C . ILE A 1 108 ? 41.313 20.908 62.720 1.00 12.46 255 ILE A C 1
ATOM 811 O O . ILE A 1 108 ? 41.623 22.089 62.850 1.00 12.34 255 ILE A O 1
ATOM 816 N N . GLU A 1 109 ? 42.206 19.931 62.598 1.00 13.06 256 GLU A N 1
ATOM 817 C CA . GLU A 1 109 ? 43.632 20.170 62.799 1.00 13.98 256 GLU A CA 1
ATOM 818 C C . GLU A 1 109 ? 44.501 19.323 61.877 1.00 14.27 256 GLU A C 1
ATOM 819 O O . GLU A 1 109 ? 44.104 18.252 61.429 1.00 14.08 256 GLU A O 1
ATOM 825 N N . ALA A 1 110 ? 45.697 19.827 61.612 1.00 15.38 257 ALA A N 1
ATOM 826 C CA . ALA A 1 110 ? 46.710 19.091 60.866 1.00 16.18 257 ALA A CA 1
ATOM 827 C C . ALA A 1 110 ? 48.088 19.685 61.145 1.00 17.29 257 ALA A C 1
ATOM 828 O O . ALA A 1 110 ? 48.222 20.895 61.370 1.00 16.68 257 ALA A O 1
ATOM 830 N N . ASN A 1 111 ? 49.097 18.815 61.147 1.00 18.75 258 ASN A N 1
ATOM 831 C CA . ASN A 1 111 ? 50.493 19.222 61.289 1.00 19.87 258 ASN A CA 1
ATOM 832 C C . ASN A 1 111 ? 50.730 20.080 62.533 1.00 20.00 258 ASN A C 1
ATOM 833 O O . ASN A 1 111 ? 51.494 21.048 62.492 1.00 21.23 258 ASN A O 1
ATOM 838 N N . GLY A 1 112 ? 50.067 19.732 63.629 1.00 19.92 259 GLY A N 1
ATOM 839 C CA . GLY A 1 112 ? 50.235 20.438 64.896 1.00 19.88 259 GLY A CA 1
ATOM 840 C C . GLY A 1 112 ? 49.509 21.765 65.037 1.00 19.68 259 GLY A C 1
ATOM 841 O O . GLY A 1 112 ? 49.747 22.496 66.001 1.00 20.19 259 GLY A O 1
ATOM 853 N N . VAL A 1 114 ? 45.666 23.681 65.040 1.00 16.08 261 VAL A N 1
ATOM 854 C CA . VAL A 1 114 ? 44.205 23.689 65.009 1.00 15.09 261 VAL A CA 1
ATOM 855 C C . VAL A 1 114 ? 43.721 24.826 64.096 1.00 14.46 261 VAL A C 1
ATOM 856 O O . VAL A 1 114 ? 43.902 26.012 64.397 1.00 14.34 261 VAL A O 1
ATOM 860 N N . TYR A 1 115 ? 43.116 24.446 62.974 1.00 13.28 262 TYR A N 1
ATOM 861 C CA . TYR A 1 115 ? 42.568 25.404 62.019 1.00 12.57 262 TYR A CA 1
ATOM 862 C C . TYR A 1 115 ? 41.193 25.901 62.440 1.00 11.92 262 TYR A C 1
ATOM 863 O O . TYR A 1 115 ? 40.888 27.078 62.302 1.00 11.49 262 TYR A O 1
ATOM 872 N N . VAL A 1 116 ? 40.359 24.995 62.936 1.00 11.67 263 VAL A N 1
ATOM 873 C CA . VAL A 1 116 ? 39.039 25.351 63.442 1.00 11.31 263 VAL A CA 1
ATOM 874 C C . VAL A 1 116 ? 38.776 24.589 64.741 1.00 11.76 263 VAL A C 1
ATOM 875 O O . VAL A 1 116 ? 38.758 23.360 64.749 1.00 11.42 263 VAL A O 1
ATOM 879 N N . GLU A 1 117 ? 38.585 25.332 65.828 1.00 12.02 264 GLU A N 1
ATOM 880 C CA . GLU A 1 117 ? 38.223 24.755 67.120 1.00 12.42 264 GLU A CA 1
ATOM 881 C C . GLU A 1 117 ? 36.830 24.150 67.052 1.00 12.08 264 GLU A C 1
ATOM 882 O O . GLU A 1 117 ? 35.953 24.698 66.386 1.00 11.27 264 GLU A O 1
ATOM 899 N N . GLY A 1 119 ? 33.170 23.621 67.649 1.00 12.21 266 GLY A N 1
ATOM 900 C CA . GLY A 1 119 ? 32.132 24.585 67.996 1.00 12.30 266 GLY A CA 1
ATOM 901 C C . GLY A 1 119 ? 32.211 25.939 67.319 1.00 12.19 266 GLY A C 1
ATOM 902 O O . GLY A 1 119 ? 31.319 26.763 67.502 1.00 12.45 266 GLY A O 1
ATOM 903 N N . ARG A 1 120 ? 33.276 26.182 66.553 1.00 11.90 267 ARG A N 1
ATOM 904 C CA . ARG A 1 120 ? 33.386 27.390 65.739 1.00 11.87 267 ARG A CA 1
ATOM 905 C C . ARG A 1 120 ? 32.681 27.190 64.414 1.00 11.80 267 ARG A C 1
ATOM 906 O O . ARG A 1 120 ? 32.778 26.115 63.817 1.00 11.66 267 ARG A O 1
ATOM 914 N N .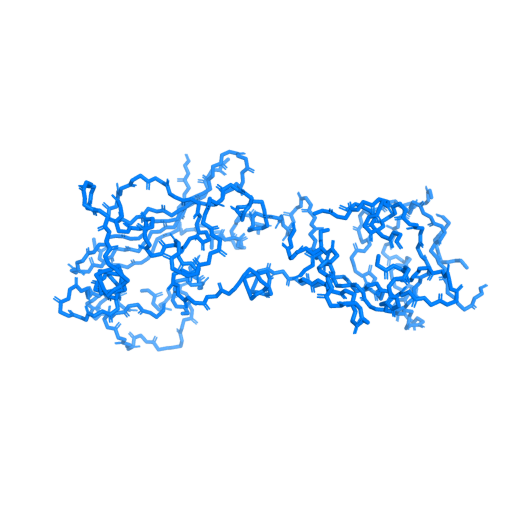 ARG A 1 121 ? 32.012 28.231 63.929 1.00 11.73 268 ARG A N 1
ATOM 915 C CA . ARG A 1 121 ? 31.459 28.184 62.590 1.00 12.43 268 ARG A CA 1
ATOM 916 C C . ARG A 1 121 ? 32.625 28.231 61.612 1.00 12.32 268 ARG A C 1
ATOM 917 O O . ARG A 1 121 ? 33.563 29.025 61.772 1.00 12.58 268 ARG A O 1
ATOM 925 N N . ILE A 1 122 ? 32.591 27.348 60.624 1.00 12.04 269 ILE A N 1
ATOM 926 C CA . ILE A 1 122 ? 33.659 27.286 59.641 1.00 11.92 269 ILE A CA 1
ATOM 927 C C . ILE A 1 122 ? 33.449 28.422 58.636 1.00 11.71 269 ILE A C 1
ATOM 928 O O . ILE A 1 122 ? 32.377 28.547 58.035 1.00 12.64 269 ILE A O 1
ATOM 933 N N . THR A 1 123 ? 34.471 29.266 58.492 1.00 11.09 270 THR A N 1
ATOM 934 C CA . THR A 1 123 ? 34.391 30.458 57.656 1.00 10.46 270 THR A CA 1
ATOM 935 C C . THR A 1 123 ? 35.085 30.254 56.307 1.00 10.06 270 THR A C 1
ATOM 936 O O . THR A 1 123 ? 35.878 29.323 56.132 1.00 9.78 270 THR A O 1
ATOM 940 N N . ALA A 1 124 ? 34.801 31.152 55.365 1.00 9.75 271 ALA A N 1
ATOM 941 C CA . ALA A 1 124 ? 35.531 31.192 54.097 1.00 9.55 271 ALA A CA 1
ATOM 942 C C . ALA A 1 124 ? 37.039 31.270 54.346 1.00 9.21 271 ALA A C 1
ATOM 943 O O . ALA A 1 124 ? 37.817 30.635 53.645 1.00 9.01 271 ALA A O 1
ATOM 945 N N . ARG A 1 125 ? 37.436 32.041 55.357 1.00 8.87 272 ARG A N 1
ATOM 946 C CA . ARG A 1 125 ? 38.831 32.159 55.729 1.00 9.20 272 ARG A CA 1
ATOM 947 C C . ARG A 1 125 ? 39.417 30.828 56.217 1.00 9.01 272 ARG A C 1
ATOM 948 O O . ARG A 1 125 ? 40.531 30.485 55.855 1.00 8.78 272 ARG A O 1
ATOM 956 N N . HIS A 1 126 ? 38.681 30.094 57.046 1.00 8.85 273 HIS A N 1
ATOM 957 C CA . HIS A 1 126 ? 39.151 28.793 57.522 1.00 9.20 273 HIS A CA 1
ATOM 958 C C . HIS A 1 126 ? 39.439 27.868 56.340 1.00 8.89 273 HIS A C 1
ATOM 959 O O . HIS A 1 126 ? 40.464 27.184 56.300 1.00 9.02 273 HIS A O 1
ATOM 966 N N . ILE A 1 127 ? 38.513 27.850 55.385 1.00 8.81 274 ILE A N 1
ATOM 967 C CA . ILE A 1 127 ? 38.619 26.998 54.205 1.00 8.62 274 ILE A CA 1
ATOM 968 C C . ILE A 1 127 ? 39.855 27.392 53.399 1.00 8.87 274 ILE A C 1
ATOM 969 O O . ILE A 1 127 ? 40.633 26.536 52.988 1.00 8.21 274 ILE A O 1
ATOM 974 N N . ARG A 1 128 ? 40.058 28.696 53.231 1.00 9.19 275 ARG A N 1
ATOM 975 C CA . ARG A 1 128 ? 41.235 29.212 52.531 1.00 9.69 275 ARG A CA 1
ATOM 976 C C . ARG A 1 128 ? 42.540 28.879 53.245 1.00 10.04 275 ARG A C 1
ATOM 977 O O . ARG A 1 128 ? 43.541 28.575 52.604 1.00 10.50 275 ARG A O 1
ATOM 985 N N . GLN A 1 129 ? 42.527 28.921 54.569 1.00 10.36 276 GLN A N 1
ATOM 986 C CA . GLN A 1 129 ? 43.706 28.570 55.351 1.00 10.82 276 GLN A CA 1
ATOM 987 C C . GLN A 1 129 ? 44.065 27.091 55.146 1.00 10.75 276 GLN A C 1
ATOM 988 O O . GLN A 1 129 ? 45.221 26.753 54.911 1.00 11.10 276 GLN A O 1
ATOM 994 N N . LEU A 1 130 ? 43.060 26.221 55.204 1.00 10.58 277 LEU A N 1
ATOM 995 C CA . LEU A 1 130 ? 43.256 24.799 54.920 1.00 10.37 277 LEU A CA 1
ATOM 996 C C . LEU A 1 130 ? 43.790 24.577 53.500 1.00 10.48 277 LEU A C 1
ATOM 997 O O . LEU A 1 130 ? 44.723 23.810 53.288 1.00 10.53 277 LEU A O 1
ATOM 1002 N N . GLU A 1 131 ? 43.206 25.273 52.534 1.00 10.77 278 GLU A N 1
ATOM 1003 C CA . GLU A 1 131 ? 43.612 25.147 51.131 1.00 11.38 278 GLU A CA 1
ATOM 1004 C C . GLU A 1 131 ? 45.030 25.673 50.885 1.00 12.33 278 GLU A C 1
ATOM 1005 O O . GLU A 1 131 ? 45.808 25.040 50.175 1.00 12.51 278 GLU A O 1
ATOM 1011 N N . LYS A 1 132 ? 45.364 26.813 51.486 1.00 13.38 279 LYS A N 1
ATOM 1012 C CA . LYS A 1 132 ? 46.702 27.387 51.350 1.00 14.67 279 LYS A CA 1
ATOM 1013 C C . LYS A 1 132 ? 47.779 26.429 51.857 1.00 15.06 279 LYS A C 1
ATOM 1014 O O . LYS A 1 132 ? 48.830 26.307 51.240 1.00 15.63 279 LYS A O 1
ATOM 1020 N N . ASP A 1 133 ? 47.517 25.750 52.971 1.00 15.62 280 ASP A N 1
ATOM 1021 C CA . ASP A 1 133 ? 48.488 24.818 53.552 1.00 16.15 280 ASP A CA 1
ATOM 1022 C C . ASP A 1 133 ? 48.391 23.392 52.990 1.00 16.47 280 ASP A C 1
ATOM 1023 O O . ASP A 1 133 ? 49.026 22.485 53.520 1.00 16.43 280 ASP A O 1
ATOM 1028 N N . ASP A 1 134 ? 47.606 23.198 51.928 1.00 16.69 281 ASP A N 1
ATOM 1029 C CA . ASP A 1 134 ? 47.463 21.893 51.281 1.00 17.36 281 ASP A CA 1
ATOM 1030 C C . ASP A 1 134 ? 47.056 20.791 52.255 1.00 16.96 281 ASP A C 1
ATOM 1031 O O . ASP A 1 134 ? 47.542 19.665 52.162 1.00 17.00 281 ASP A O 1
ATOM 1036 N N . VAL A 1 135 ? 46.161 21.108 53.186 1.00 16.50 282 VAL A N 1
ATOM 1037 C CA . VAL A 1 135 ? 45.723 20.115 54.156 1.00 16.53 282 VAL A CA 1
ATOM 1038 C C . VAL A 1 135 ? 44.734 19.206 53.447 1.00 16.62 282 VAL A C 1
ATOM 1039 O O . VAL A 1 135 ? 43.701 19.659 52.963 1.00 16.75 282 VAL A O 1
ATOM 1043 N N . LYS A 1 136 ? 45.087 17.930 53.364 1.00 17.01 283 LYS A N 1
ATOM 1044 C CA . LYS A 1 136 ? 44.293 16.952 52.633 1.00 17.34 283 LYS A CA 1
ATOM 1045 C C . LYS A 1 136 ? 43.917 15.730 53.476 1.00 16.78 283 LYS A C 1
ATOM 1046 O O . LYS A 1 136 ? 43.309 14.798 52.960 1.00 16.57 283 LYS A O 1
ATOM 1052 N N . LEU A 1 137 ? 44.244 15.755 54.768 1.00 16.38 284 LEU A N 1
ATOM 1053 C CA . LEU A 1 137 ? 43.993 14.634 55.673 1.00 15.94 284 LEU A CA 1
ATOM 1054 C C . LEU A 1 137 ? 43.877 15.165 57.110 1.00 15.41 284 LEU A C 1
ATOM 1055 O O . LEU A 1 137 ? 44.798 15.831 57.602 1.00 15.35 284 LEU A O 1
ATOM 1060 N N . ILE A 1 138 ? 42.741 14.910 57.763 1.00 14.50 285 ILE A N 1
ATOM 1061 C CA . ILE A 1 138 ? 42.532 15.325 59.154 1.00 14.17 285 ILE A CA 1
ATOM 1062 C C . ILE A 1 138 ? 41.932 14.198 59.972 1.00 13.99 285 ILE A C 1
ATOM 1063 O O . ILE A 1 138 ? 41.219 13.357 59.440 1.00 13.93 285 ILE A O 1
ATOM 1068 N N . GLU A 1 139 ? 42.210 14.197 61.270 1.00 14.01 286 GLU A N 1
ATOM 1069 C CA . GLU A 1 139 ? 41.629 13.211 62.169 1.00 13.99 286 GLU A CA 1
ATOM 1070 C C . GLU A 1 139 ? 40.158 13.523 62.422 1.00 13.76 286 GLU A C 1
ATOM 1071 O O . GLU A 1 139 ? 39.776 14.685 62.556 1.00 13.71 286 GLU A O 1
ATOM 1077 N N . VAL A 1 140 ? 39.336 12.478 62.482 1.00 13.51 287 VAL A N 1
ATOM 1078 C CA . VAL A 1 140 ? 37.916 12.627 62.790 1.00 13.45 287 VAL A CA 1
ATOM 1079 C C . VAL A 1 140 ? 37.496 11.611 63.849 1.00 13.57 287 VAL A C 1
ATOM 1080 O O . VAL A 1 140 ? 38.124 10.561 63.989 1.00 13.07 287 VAL A O 1
ATOM 1084 N N . PRO A 1 141 ? 36.444 11.933 64.613 1.00 13.94 288 PRO A N 1
ATOM 1085 C CA . PRO A 1 141 ? 35.939 10.982 65.596 1.00 14.30 288 PRO A CA 1
ATOM 1086 C C . PRO A 1 141 ? 35.089 9.900 64.937 1.00 14.83 288 PRO A C 1
ATOM 1087 O O . PRO A 1 141 ? 34.541 10.115 63.851 1.00 14.59 288 PRO A O 1
ATOM 1091 N N . VAL A 1 142 ? 34.970 8.753 65.595 1.00 15.33 289 VAL A N 1
ATOM 1092 C CA . VAL A 1 142 ? 34.214 7.630 65.048 1.00 16.01 289 VAL A CA 1
ATOM 1093 C C . VAL A 1 142 ? 32.747 8.000 64.793 1.00 16.43 289 VAL A C 1
ATOM 1094 O O . VAL A 1 142 ? 32.150 7.545 63.820 1.00 16.32 289 VAL A O 1
ATOM 1098 N N . GLU A 1 143 ? 32.190 8.860 65.641 1.00 17.26 290 GLU A N 1
ATOM 1099 C CA . GLU A 1 143 ? 30.790 9.291 65.523 1.00 18.29 290 GLU A CA 1
ATOM 1100 C C . GLU A 1 143 ? 30.510 10.048 64.226 1.00 18.05 290 GLU A C 1
ATOM 1101 O O . GLU A 1 143 ? 29.406 9.982 63.688 1.00 18.53 290 GLU A O 1
ATOM 1107 N N . TYR A 1 144 ? 31.514 10.773 63.740 1.00 17.92 291 TYR A N 1
ATOM 1108 C CA . TYR A 1 144 ? 31.411 11.528 62.499 1.00 17.70 291 TYR A CA 1
ATOM 1109 C C . TYR A 1 144 ? 31.267 10.620 61.283 1.00 17.59 291 TYR A C 1
ATOM 1110 O O . TYR A 1 144 ? 30.532 10.942 60.352 1.00 18.00 291 TYR A O 1
ATOM 1119 N N . ILE A 1 145 ? 31.972 9.489 61.296 1.00 17.45 292 ILE A N 1
ATOM 1120 C CA . ILE A 1 145 ? 31.914 8.528 60.201 1.00 17.30 292 ILE A CA 1
ATOM 1121 C C . ILE A 1 145 ? 30.629 7.700 60.305 1.00 17.30 292 ILE A C 1
ATOM 1122 O O . ILE A 1 145 ? 30.070 7.293 59.287 1.00 16.86 292 ILE A O 1
ATOM 1127 N N . ALA A 1 146 ? 30.163 7.456 61.531 1.00 17.36 293 ALA A N 1
ATOM 1128 C CA . ALA A 1 146 ? 28.964 6.649 61.752 1.00 17.57 293 ALA A CA 1
ATOM 1129 C C . ALA A 1 146 ? 27.730 7.237 61.058 1.00 17.53 293 ALA A C 1
ATOM 1130 O O . ALA A 1 146 ? 26.830 6.499 60.670 1.00 17.77 293 ALA A O 1
ATOM 1132 N N . GLY A 1 147 ? 27.687 8.552 60.882 1.00 17.38 294 GLY A N 1
ATOM 1133 C CA . GLY A 1 147 ? 26.633 9.168 60.074 1.00 17.52 294 GLY A CA 1
ATOM 1134 C C . GLY A 1 147 ? 26.544 8.689 58.621 1.00 17.34 294 GLY A C 1
ATOM 1135 O O . GLY A 1 147 ? 25.455 8.655 58.027 1.00 19.25 294 GLY A O 1
ATOM 1147 N N . VAL A 1 149 ? 27.146 6.957 54.642 1.00 11.29 296 VAL A N 1
ATOM 1148 C CA . VAL A 1 149 ? 26.672 5.839 53.837 1.00 10.46 296 VAL A CA 1
ATOM 1149 C C . VAL A 1 149 ? 27.852 5.279 53.057 1.00 9.77 296 VAL A C 1
ATOM 1150 O O . VAL A 1 149 ? 28.520 6.010 52.333 1.00 9.22 296 VAL A O 1
ATOM 1154 N N . VAL A 1 150 ? 28.113 3.984 53.210 1.00 9.33 297 VAL A N 1
ATOM 1155 C CA . VAL A 1 150 ? 29.259 3.351 52.555 1.00 9.32 297 VAL A CA 1
ATOM 1156 C C . VAL A 1 150 ? 28.966 3.175 51.056 1.00 9.07 297 VAL A C 1
ATOM 1157 O O . VAL A 1 150 ? 27.832 2.887 50.677 1.00 9.13 297 VAL A O 1
ATOM 1161 N N . ALA A 1 151 ? 29.985 3.389 50.224 1.00 9.09 298 ALA A N 1
ATOM 1162 C CA . ALA A 1 151 ? 29.817 3.446 48.767 1.00 9.15 298 ALA A CA 1
ATOM 1163 C C . ALA A 1 151 ? 30.044 2.103 48.048 1.00 9.46 298 ALA A C 1
ATOM 1164 O O . ALA A 1 151 ? 29.715 1.966 46.871 1.00 9.38 298 ALA A O 1
ATOM 1177 N N . ASP A 1 153 ? 30.697 -2.500 48.711 1.00 10.05 300 ASP A N 1
ATOM 1178 C CA . ASP A 1 153 ? 30.755 -3.684 49.558 1.00 10.34 300 ASP A CA 1
ATOM 1179 C C . ASP A 1 153 ? 32.157 -3.793 50.145 1.00 10.10 300 ASP A C 1
ATOM 1180 O O . ASP A 1 153 ? 33.135 -3.447 49.489 1.00 10.07 300 ASP A O 1
ATOM 1185 N N . TYR A 1 154 ? 32.242 -4.293 51.372 1.00 10.28 301 TYR A N 1
ATOM 1186 C CA . TYR A 1 154 ? 33.517 -4.665 51.987 1.00 10.62 301 TYR A CA 1
ATOM 1187 C C . TYR A 1 154 ? 33.410 -6.061 52.596 1.00 10.94 301 TYR A C 1
ATOM 1188 O O . TYR A 1 154 ? 32.464 -6.344 53.325 1.00 11.20 301 TYR A O 1
ATOM 1197 N N . ILE A 1 155 ? 34.368 -6.921 52.256 1.00 11.59 302 ILE A N 1
ATOM 1198 C CA . ILE A 1 155 ? 34.541 -8.216 52.910 1.00 12.25 302 ILE A CA 1
ATOM 1199 C C . ILE A 1 155 ? 35.746 -8.156 53.844 1.00 13.00 302 ILE A C 1
ATOM 1200 O O . ILE A 1 155 ? 36.646 -7.337 53.664 1.00 12.96 302 ILE A O 1
ATOM 1205 N N . ASP A 1 156 ? 35.758 -9.030 54.844 1.00 14.08 303 ASP A N 1
ATOM 1206 C CA . ASP A 1 156 ? 36.978 -9.304 55.581 1.00 15.03 303 ASP A CA 1
ATOM 1207 C C . ASP A 1 156 ? 37.834 -10.123 54.629 1.00 15.49 303 ASP A C 1
ATOM 1208 O O . ASP A 1 156 ? 37.452 -11.223 54.237 1.00 15.11 303 ASP A O 1
ATOM 1213 N N . GLU A 1 157 ? 38.970 -9.575 54.225 1.00 16.33 304 GLU A N 1
ATOM 1214 C CA . GLU A 1 157 ? 39.755 -10.193 53.156 1.00 17.12 304 GLU A CA 1
ATOM 1215 C C . GLU A 1 157 ? 40.590 -11.403 53.619 1.00 17.78 304 GLU A C 1
ATOM 1216 O O . GLU A 1 157 ? 41.226 -12.059 52.800 1.00 18.19 304 GLU A O 1
ATOM 1222 N N . SER A 1 158 ? 40.542 -11.707 54.918 1.00 18.33 305 SER A N 1
ATOM 1223 C CA . SER A 1 158 ? 41.081 -12.956 55.470 1.00 18.82 305 SER A CA 1
ATOM 1224 C C . SER A 1 158 ? 40.023 -14.056 55.503 1.00 18.54 305 SER A C 1
ATOM 1225 O O . SER A 1 158 ? 40.245 -15.156 55.009 1.00 19.17 305 SER A O 1
ATOM 1228 N N . THR A 1 159 ? 38.868 -13.761 56.089 1.00 18.10 306 THR A N 1
ATOM 1229 C CA . THR A 1 159 ? 37.810 -14.756 56.226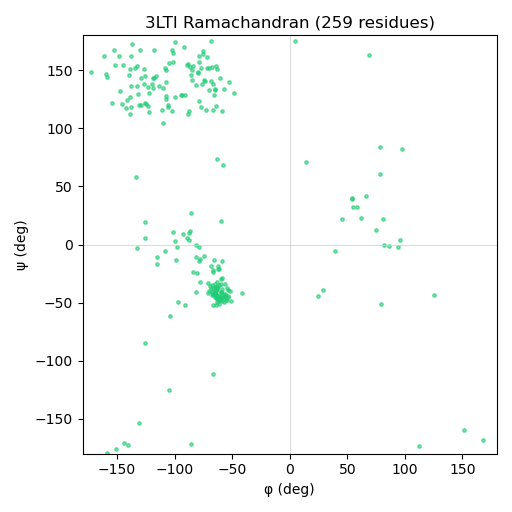 1.00 17.54 306 THR A CA 1
ATOM 1230 C C . THR A 1 159 ? 36.946 -14.850 54.969 1.00 17.21 306 THR A C 1
ATOM 1231 O O . THR A 1 159 ? 36.291 -15.860 54.739 1.00 17.37 306 THR A O 1
ATOM 1235 N N . GLY A 1 160 ? 36.922 -13.781 54.178 1.00 16.50 307 GLY A N 1
ATOM 1236 C CA . GLY A 1 160 ? 36.098 -13.709 52.974 1.00 16.42 307 GLY A CA 1
ATOM 1237 C C . GLY A 1 160 ? 34.639 -13.346 53.212 1.00 16.16 307 GLY A C 1
ATOM 1238 O O . GLY A 1 160 ? 33.861 -13.249 52.260 1.00 16.75 307 GLY A O 1
ATOM 1239 N N . GLU A 1 161 ? 34.265 -13.137 54.475 1.00 15.79 308 GLU A N 1
ATOM 1240 C CA A GLU A 1 161 ? 32.866 -12.884 54.812 0.50 15.58 308 GLU A CA 1
ATOM 1241 C CA B GLU A 1 161 ? 32.877 -12.875 54.857 0.50 15.60 308 GLU A CA 1
ATOM 1242 C C . GLU A 1 161 ? 32.537 -11.393 54.711 1.00 15.19 308 GLU A C 1
ATOM 1243 O O . GLU A 1 161 ? 33.348 -10.536 55.050 1.00 15.31 308 GLU A O 1
ATOM 1254 N N . LEU A 1 162 ? 31.339 -11.101 54.214 1.00 14.59 309 LEU A N 1
ATOM 1255 C CA . LEU A 1 162 ? 30.888 -9.732 54.004 1.00 14.02 309 LEU A CA 1
ATOM 1256 C C . LEU A 1 162 ? 30.750 -8.997 55.336 1.00 13.66 309 LEU A C 1
ATOM 1257 O O . LEU A 1 162 ? 30.199 -9.532 56.286 1.00 13.94 309 LEU A O 1
ATOM 1262 N N . ILE A 1 163 ? 31.264 -7.775 55.390 1.00 12.92 310 ILE A N 1
ATOM 1263 C CA . ILE A 1 163 ? 31.122 -6.913 56.558 1.00 12.48 310 ILE A CA 1
ATOM 1264 C C . ILE A 1 163 ? 29.952 -5.966 56.329 1.00 12.41 310 ILE A C 1
ATOM 1265 O O . ILE A 1 163 ? 29.073 -5.830 57.179 1.00 11.92 310 ILE A O 1
ATOM 1270 N N . CYS A 1 164 ? 29.941 -5.318 55.168 1.00 11.84 311 CYS A N 1
ATOM 1271 C CA . CYS A 1 164 ? 28.852 -4.427 54.801 1.00 11.80 311 CYS A CA 1
ATOM 1272 C C . CYS A 1 164 ? 28.675 -4.352 53.284 1.00 11.10 311 CYS A C 1
ATOM 1273 O O . CYS A 1 164 ? 29.609 -4.586 52.535 1.00 11.34 311 CYS A O 1
ATOM 1276 N N . ALA A 1 165 ? 27.456 -4.031 52.865 1.00 10.64 312 ALA A N 1
ATOM 1277 C CA . ALA A 1 165 ? 27.116 -3.866 51.458 1.00 9.83 312 ALA A CA 1
ATOM 1278 C C . ALA A 1 165 ? 27.057 -2.395 51.082 1.00 9.53 312 ALA A C 1
ATOM 1279 O O . ALA A 1 165 ? 26.850 -1.523 51.922 1.00 9.28 312 ALA A O 1
ATOM 1281 N N . ALA A 1 166 ? 27.237 -2.138 49.795 1.00 9.31 313 ALA A N 1
ATOM 1282 C CA . ALA A 1 166 ? 27.109 -0.806 49.248 1.00 9.01 313 ALA A CA 1
ATOM 1283 C C . ALA A 1 166 ? 25.767 -0.194 49.641 1.00 8.51 313 ALA A C 1
ATOM 1284 O O . ALA A 1 166 ? 24.740 -0.867 49.640 1.00 7.59 313 ALA A O 1
ATOM 1286 N N . ASN A 1 167 ? 25.814 1.091 49.973 1.00 8.49 314 ASN A N 1
ATOM 1287 C CA . ASN A 1 167 ? 24.652 1.904 50.315 1.00 8.38 314 ASN A CA 1
ATOM 1288 C C . ASN A 1 167 ? 24.132 1.694 51.736 1.00 8.60 314 ASN A C 1
ATOM 1289 O O . ASN A 1 167 ? 23.152 2.321 52.131 1.00 8.23 314 ASN A O 1
ATOM 1302 N N . GLU A 1 169 ? 24.051 2.304 55.652 1.00 9.98 316 GLU A N 1
ATOM 1303 C CA . GLU A 1 169 ? 24.406 3.315 56.629 1.00 10.40 316 GLU A CA 1
ATOM 1304 C C . GLU A 1 169 ? 25.386 2.703 57.629 1.00 10.24 316 GLU A C 1
ATOM 1305 O O . GLU A 1 169 ? 25.132 1.634 58.171 1.00 10.12 316 GLU A O 1
ATOM 1311 N N . LEU A 1 170 ? 26.498 3.391 57.869 1.00 10.56 317 LEU A N 1
ATOM 1312 C CA . LEU A 1 170 ? 27.494 2.938 58.837 1.00 10.33 317 LEU A CA 1
ATOM 1313 C C . LEU A 1 170 ? 26.990 3.100 60.271 1.00 10.77 317 LEU A C 1
ATOM 1314 O O . LEU A 1 170 ? 26.019 3.813 60.528 1.00 11.20 317 LEU A O 1
ATOM 1319 N N . SER A 1 171 ? 27.638 2.385 61.183 1.00 10.42 318 SER A N 1
ATOM 1320 C CA . SER A 1 171 ? 27.239 2.339 62.585 1.00 10.31 318 SER A CA 1
ATOM 1321 C C . SER A 1 171 ? 28.480 2.044 63.413 1.00 10.25 318 SER A C 1
ATOM 1322 O O . SER A 1 171 ? 29.505 1.659 62.864 1.00 9.83 318 SER A O 1
ATOM 1325 N N . LEU A 1 172 ? 28.389 2.209 64.728 1.00 10.61 319 LEU A N 1
ATOM 1326 C CA . LEU A 1 172 ? 29.522 1.899 65.598 1.00 10.88 319 LEU A CA 1
ATOM 1327 C C . LEU A 1 172 ? 29.979 0.453 65.401 1.00 10.60 319 LEU A C 1
ATOM 1328 O O . LEU A 1 172 ? 31.181 0.178 65.325 1.00 10.96 319 LEU A O 1
ATOM 1333 N N . ASP A 1 173 ? 29.021 -0.461 65.298 1.00 10.39 320 ASP A N 1
ATOM 1334 C CA . ASP A 1 173 ? 29.323 -1.877 65.082 1.00 10.77 320 ASP A CA 1
ATOM 1335 C C . ASP A 1 173 ? 30.074 -2.112 63.764 1.00 10.52 320 ASP A C 1
ATOM 1336 O O . ASP A 1 173 ? 31.113 -2.772 63.747 1.00 10.24 320 ASP A O 1
ATOM 1341 N N . LEU A 1 174 ? 29.546 -1.575 62.668 1.00 10.43 321 LEU A N 1
ATOM 1342 C CA . LEU A 1 174 ? 30.178 -1.759 61.361 1.00 10.61 321 LEU A CA 1
ATOM 1343 C C . LEU A 1 174 ? 31.555 -1.104 61.313 1.00 10.65 321 LEU A C 1
ATOM 1344 O O . LEU A 1 174 ? 32.476 -1.647 60.708 1.00 10.77 321 LEU A O 1
ATOM 1349 N N . LEU A 1 175 ? 31.703 0.051 61.952 1.00 11.09 322 LEU A N 1
ATOM 1350 C CA . LEU A 1 175 ? 33.012 0.708 61.992 1.00 11.66 322 LEU A CA 1
ATOM 1351 C C . LEU A 1 175 ? 34.030 -0.135 62.769 1.00 11.66 322 LEU A C 1
ATOM 1352 O O . LEU A 1 175 ? 35.171 -0.279 62.338 1.00 11.54 322 LEU A O 1
ATOM 1357 N N . ALA A 1 176 ? 33.595 -0.706 63.889 1.00 11.88 323 ALA A N 1
ATOM 1358 C CA . ALA A 1 176 ? 34.418 -1.620 64.678 1.00 12.22 323 ALA A CA 1
ATOM 1359 C C . ALA A 1 176 ? 34.834 -2.841 63.845 1.00 12.38 323 ALA A C 1
ATOM 1360 O O . ALA A 1 176 ? 35.999 -3.238 63.850 1.00 12.45 323 ALA A O 1
ATOM 1373 N N . LEU A 1 178 ? 34.893 -3.098 60.470 1.00 14.09 325 LEU A N 1
ATOM 1374 C CA . LEU A 1 178 ? 35.784 -2.663 59.388 1.00 14.89 325 LEU A CA 1
ATOM 1375 C C . LEU A 1 178 ? 37.214 -2.453 59.879 1.00 15.86 325 LEU A C 1
ATOM 1376 O O . LEU A 1 178 ? 38.166 -2.876 59.227 1.00 16.09 325 LEU A O 1
ATOM 1381 N N . SER A 1 179 ? 37.355 -1.806 61.031 1.00 17.05 326 SER A N 1
ATOM 1382 C CA . SER A 1 179 ? 38.661 -1.618 61.657 1.00 18.18 326 SER A CA 1
ATOM 1383 C C . SER A 1 179 ? 39.304 -2.953 62.047 1.00 18.92 326 SER A C 1
ATOM 1384 O O . SER A 1 179 ? 40.478 -3.183 61.767 1.00 19.37 326 SER A O 1
ATOM 1387 N N . GLN A 1 180 ? 38.526 -3.834 62.669 1.00 19.97 327 GLN A N 1
ATOM 1388 C CA . GLN A 1 180 ? 39.032 -5.131 63.127 1.00 20.75 327 GLN A CA 1
ATOM 1389 C C . GLN A 1 180 ? 39.530 -5.986 61.966 1.00 20.48 327 GLN A C 1
ATOM 1390 O O . GLN A 1 180 ? 40.504 -6.722 62.112 1.00 20.45 327 GLN A O 1
ATOM 1396 N N . SER A 1 181 ? 38.870 -5.871 60.817 1.00 20.22 328 SER A N 1
ATOM 1397 C CA . SER A 1 181 ? 39.175 -6.699 59.646 1.00 20.01 328 SER A CA 1
ATOM 1398 C C . SER A 1 181 ? 40.462 -6.329 58.899 1.00 19.51 328 SER A C 1
ATOM 1399 O O . SER A 1 181 ? 40.880 -7.063 58.000 1.00 19.38 328 SER A O 1
ATOM 1402 N N . GLY A 1 182 ? 41.070 -5.195 59.233 1.00 18.78 329 GLY A N 1
ATOM 1403 C CA . GLY A 1 182 ? 42.327 -4.795 58.617 1.00 18.55 329 GLY A CA 1
ATOM 1404 C C . GLY A 1 182 ? 42.190 -3.842 57.443 1.00 18.19 329 GLY A C 1
ATOM 1405 O O . GLY A 1 182 ? 43.180 -3.500 56.801 1.00 17.82 329 GLY A O 1
ATOM 1406 N N . HIS A 1 183 ? 40.962 -3.413 57.160 1.00 18.12 330 HIS A N 1
ATOM 1407 C CA . HIS A 1 183 ? 40.724 -2.397 56.135 1.00 17.90 330 HIS A CA 1
ATOM 1408 C C . HIS A 1 183 ? 41.306 -1.050 56.557 1.00 18.08 330 HIS A C 1
ATOM 1409 O O . HIS A 1 183 ? 41.184 -0.655 57.714 1.00 17.82 330 HIS A O 1
ATOM 1416 N N . LYS A 1 184 ? 41.941 -0.374 55.604 1.00 18.37 331 LYS A N 1
ATOM 1417 C CA . LYS A 1 184 ? 42.593 0.917 55.833 1.00 19.08 331 LYS A CA 1
ATOM 1418 C C . LYS A 1 184 ? 41.958 2.076 55.055 1.00 18.67 331 LYS A C 1
ATOM 1419 O O . LYS A 1 184 ? 42.305 3.225 55.301 1.00 18.73 331 LYS A O 1
ATOM 1425 N N . ARG A 1 185 ? 41.066 1.771 54.110 1.00 18.23 332 ARG A N 1
ATOM 1426 C CA . ARG A 1 185 ? 40.266 2.785 53.408 1.00 18.11 332 ARG A CA 1
ATOM 1427 C C . ARG A 1 185 ? 38.787 2.442 53.500 1.00 17.25 332 ARG A C 1
ATOM 1428 O O . ARG A 1 185 ? 38.407 1.272 53.368 1.00 16.91 332 ARG A O 1
ATOM 1436 N N . ILE A 1 186 ? 37.964 3.464 53.732 1.00 15.86 333 ILE A N 1
ATOM 1437 C CA . ILE A 1 186 ? 36.511 3.321 53.655 1.00 15.25 333 ILE A CA 1
ATOM 1438 C C . ILE A 1 186 ? 35.952 4.443 52.793 1.00 14.58 333 ILE A C 1
ATOM 1439 O O . ILE A 1 186 ? 36.124 5.623 53.103 1.00 14.92 333 ILE A O 1
ATOM 1444 N N . GLU A 1 187 ? 35.285 4.057 51.716 1.00 13.55 334 GLU A N 1
ATOM 1445 C CA . GLU A 1 187 ? 34.698 4.986 50.777 1.00 13.06 334 GLU A CA 1
ATOM 1446 C C . GLU A 1 187 ? 33.226 5.215 51.139 1.00 11.79 334 GLU A C 1
ATOM 1447 O O . GLU A 1 187 ? 32.467 4.256 51.321 1.00 10.89 334 GLU A O 1
ATOM 1453 N N . THR A 1 188 ? 32.836 6.484 51.245 1.00 10.82 335 THR A N 1
ATOM 1454 C CA . THR A 1 188 ? 31.457 6.856 51.567 1.00 10.06 335 THR A CA 1
ATOM 1455 C C . THR A 1 188 ? 30.921 7.901 50.587 1.00 9.73 335 THR A C 1
ATOM 1456 O O . THR A 1 188 ? 31.682 8.493 49.827 1.00 9.41 335 THR A O 1
ATOM 1460 N N . LEU A 1 189 ? 29.609 8.120 50.608 1.00 9.43 336 LEU A N 1
ATOM 1461 C CA . LEU A 1 189 ? 28.978 9.073 49.700 1.00 9.35 336 LEU A CA 1
ATOM 1462 C C . LEU A 1 189 ? 29.116 10.493 50.221 1.00 9.79 336 LEU A C 1
ATOM 1463 O O . LEU A 1 189 ? 28.918 10.728 51.411 1.00 9.94 336 LEU A O 1
ATOM 1468 N N . PHE A 1 190 ? 29.440 11.438 49.340 1.00 9.86 337 PHE A N 1
ATOM 1469 C CA . PHE A 1 190 ? 29.316 12.847 49.701 1.00 10.28 337 PHE A CA 1
ATOM 1470 C C . PHE A 1 190 ? 27.901 13.323 49.391 1.00 10.17 337 PHE A C 1
ATOM 1471 O O . PHE A 1 190 ? 27.503 13.353 48.241 1.00 9.96 337 PHE A O 1
ATOM 1479 N N . THR A 1 191 ? 27.152 13.684 50.427 1.00 10.39 338 THR A N 1
ATOM 1480 C CA . THR A 1 191 ? 25.823 14.267 50.252 1.00 10.76 338 THR A CA 1
ATOM 1481 C C . THR A 1 191 ? 25.629 15.436 51.212 1.00 11.18 338 THR A C 1
ATOM 1482 O O . THR A 1 191 ? 26.363 15.577 52.190 1.00 11.25 338 THR A O 1
ATOM 1486 N N . ASN A 1 192 ? 24.638 16.267 50.914 1.00 11.62 339 ASN A N 1
ATOM 1487 C CA . ASN A 1 192 ? 24.159 17.282 51.849 1.00 12.43 339 ASN A CA 1
ATOM 1488 C C . ASN A 1 192 ? 22.634 17.449 51.722 1.00 12.86 339 ASN A C 1
ATOM 1489 O O . ASN A 1 192 ? 21.977 16.644 51.060 1.00 13.01 339 ASN A O 1
ATOM 1494 N N . ASP A 1 193 ? 22.099 18.457 52.361 1.00 13.41 340 ASP A N 1
ATOM 1495 C CA . ASP A 1 193 ? 20.669 18.687 52.372 1.00 14.30 340 ASP A CA 1
ATOM 1496 C C . ASP A 1 193 ? 20.250 19.785 51.395 1.00 14.26 340 ASP A C 1
ATOM 1497 O O . ASP A 1 193 ? 19.176 20.263 51.507 1.00 14.71 340 ASP A O 1
ATOM 1502 N N . LEU A 1 194 ? 21.158 20.221 50.520 1.00 14.31 341 LEU A N 1
ATOM 1503 C CA . LEU A 1 194 ? 20.901 21.277 49.560 1.00 14.49 341 LEU A CA 1
ATOM 1504 C C . LEU A 1 194 ? 21.172 20.969 48.104 1.00 14.43 341 LEU A C 1
ATOM 1505 O O . LEU A 1 194 ? 20.301 20.514 47.426 1.00 15.07 341 LEU A O 1
ATOM 1510 N N . ASP A 1 195 ? 22.403 21.131 47.695 1.00 13.99 342 ASP A N 1
ATOM 1511 C CA . ASP A 1 195 ? 22.787 20.924 46.300 1.00 14.00 342 ASP A CA 1
ATOM 1512 C C . ASP A 1 195 ? 23.411 19.592 45.894 1.00 13.48 342 ASP A C 1
ATOM 1513 O O . ASP A 1 195 ? 23.686 19.366 44.780 1.00 13.22 342 ASP A O 1
ATOM 1518 N N . HIS A 1 196 ? 23.587 18.738 46.866 1.00 13.10 343 HIS A N 1
ATOM 1519 C CA . HIS A 1 196 ? 24.064 17.381 46.630 1.00 13.01 343 HIS A CA 1
ATOM 1520 C C . HIS A 1 196 ? 23.208 16.383 47.410 1.00 12.07 343 HIS A C 1
ATOM 1521 O O . HIS A 1 196 ? 23.711 15.609 48.220 1.00 12.01 343 HIS A O 1
ATOM 1528 N N . GLY A 1 197 ? 21.906 16.402 47.142 1.00 11.17 344 GLY A N 1
ATOM 1529 C CA . GLY A 1 197 ? 20.945 15.593 47.892 1.00 10.56 344 GLY A CA 1
ATOM 1530 C C . GLY A 1 197 ? 21.127 14.102 47.642 1.00 10.31 344 GLY A C 1
ATOM 1531 O O . GLY A 1 197 ? 21.601 13.710 46.568 1.00 9.76 344 GLY A O 1
ATOM 1532 N N . PRO A 1 198 ? 20.743 13.264 48.624 1.00 9.95 345 PRO A N 1
ATOM 1533 C CA . PRO A 1 198 ? 20.964 11.819 48.568 1.00 10.06 345 PRO A CA 1
ATOM 1534 C C . PRO A 1 198 ? 19.874 11.013 47.821 1.00 9.65 345 PRO A C 1
ATOM 1535 O O . PRO A 1 198 ? 19.695 9.834 48.093 1.00 9.19 345 PRO A O 1
ATOM 1539 N N . TYR A 1 199 ? 19.188 11.640 46.869 1.00 9.23 346 TYR A N 1
ATOM 1540 C CA . TYR A 1 199 ? 17.986 11.060 46.253 1.00 8.83 346 TYR A CA 1
ATOM 1541 C C . TYR A 1 199 ? 18.192 9.635 45.753 1.00 8.50 346 TYR A C 1
ATOM 1542 O O . TYR A 1 199 ? 17.386 8.757 46.034 1.00 8.13 346 TYR A O 1
ATOM 1551 N N . ILE A 1 200 ? 19.273 9.413 45.019 1.00 8.22 347 ILE A N 1
ATOM 1552 C CA . ILE A 1 200 ? 19.524 8.105 44.407 1.00 8.13 347 ILE A CA 1
ATOM 1553 C C . ILE A 1 200 ? 19.837 7.036 45.460 1.00 8.04 347 ILE A C 1
ATOM 1554 O O . ILE A 1 200 ? 19.381 5.907 45.337 1.00 8.34 347 ILE A O 1
ATOM 1559 N N . SER A 1 201 ? 20.579 7.403 46.499 1.00 8.15 348 SER A N 1
ATOM 1560 C CA . SER A 1 201 ? 20.831 6.507 47.625 1.00 8.43 348 SER A CA 1
ATOM 1561 C C . SER A 1 201 ? 19.545 6.087 48.333 1.00 8.68 348 SER A C 1
ATOM 1562 O O . SER A 1 201 ? 19.351 4.918 48.639 1.00 8.66 348 SER A O 1
ATOM 1565 N N . GLU A 1 202 ? 18.675 7.054 48.597 1.00 9.14 349 GLU A N 1
ATOM 1566 C CA . GLU A 1 202 ? 17.393 6.773 49.222 1.00 9.68 349 GLU A CA 1
ATOM 1567 C C . GLU A 1 202 ? 16.477 5.976 48.297 1.00 9.19 349 GLU A C 1
ATOM 1568 O O . GLU A 1 202 ? 15.726 5.123 48.753 1.00 9.46 349 GLU A O 1
ATOM 1574 N N . THR A 1 203 ? 16.564 6.236 46.996 1.00 8.96 350 THR A N 1
ATOM 1575 C CA . THR A 1 203 ? 15.773 5.505 46.004 1.00 9.05 350 THR A CA 1
ATOM 1576 C C . THR A 1 203 ? 16.154 4.023 45.955 1.00 9.00 350 THR A C 1
ATOM 1577 O O . THR A 1 203 ? 15.290 3.162 45.824 1.00 9.37 350 THR A O 1
ATOM 1581 N N . LEU A 1 204 ? 17.443 3.728 46.076 1.00 9.18 351 LEU A N 1
ATOM 1582 C CA . LEU A 1 204 ? 17.908 2.342 46.170 1.00 9.33 351 LEU A CA 1
ATOM 1583 C C . LEU A 1 204 ? 17.249 1.592 47.334 1.00 10.05 351 LEU A C 1
ATOM 1584 O O . LEU A 1 204 ? 16.973 0.408 47.221 1.00 9.89 351 LEU A O 1
ATOM 1589 N N . ARG A 1 205 ? 16.977 2.291 48.435 1.00 10.72 352 ARG A N 1
ATOM 1590 C CA . ARG A 1 205 ? 16.342 1.670 49.606 1.00 11.81 352 ARG A CA 1
ATOM 1591 C C . ARG A 1 205 ? 14.906 1.225 49.336 1.00 12.09 352 ARG A C 1
ATOM 1592 O O . ARG A 1 205 ? 14.521 0.134 49.743 1.00 13.38 352 ARG A O 1
ATOM 1600 N N . VAL A 1 206 ? 14.123 2.044 48.647 1.00 12.06 353 VAL A N 1
ATOM 1601 C CA . VAL A 1 206 ? 12.737 1.678 48.340 1.00 12.14 353 VAL A CA 1
ATOM 1602 C C . VAL A 1 206 ? 12.626 0.730 47.137 1.00 11.80 353 VAL A C 1
ATOM 1603 O O . VAL A 1 206 ? 11.662 -0.002 47.025 1.00 11.72 353 VAL A O 1
ATOM 1607 N N . ASP A 1 207 ? 13.621 0.748 46.256 1.00 11.62 354 ASP A N 1
ATOM 1608 C CA . ASP A 1 207 ? 13.738 -0.225 45.156 1.00 11.65 354 ASP A CA 1
ATOM 1609 C C . ASP A 1 207 ? 13.808 -1.659 45.726 1.00 11.72 354 ASP A C 1
ATOM 1610 O O . ASP A 1 207 ? 14.758 -1.997 46.420 1.00 11.76 354 ASP A O 1
ATOM 1615 N N . PRO A 1 208 ? 12.789 -2.497 45.446 1.00 11.87 355 PRO A N 1
ATOM 1616 C CA . PRO A 1 208 ? 12.804 -3.859 45.974 1.00 12.21 355 PRO A CA 1
ATOM 1617 C C . PRO A 1 208 ? 13.728 -4.804 45.205 1.00 12.16 355 PRO A C 1
ATOM 1618 O O . PRO A 1 208 ? 13.995 -5.914 45.670 1.00 13.00 355 PRO A O 1
ATOM 1622 N N . THR A 1 209 ? 14.201 -4.374 44.038 1.00 11.93 356 THR A N 1
ATOM 1623 C CA . THR A 1 209 ? 15.050 -5.213 43.203 1.00 11.84 356 THR A CA 1
ATOM 1624 C C . THR A 1 209 ? 16.497 -5.077 43.684 1.00 12.06 356 THR A C 1
ATOM 1625 O O . THR A 1 209 ? 16.858 -4.071 44.288 1.00 12.32 356 THR A O 1
ATOM 1629 N N . ASN A 1 210 ? 17.300 -6.109 43.435 1.00 12.14 357 ASN A N 1
ATOM 1630 C CA A ASN A 1 210 ? 18.663 -6.159 43.968 0.50 12.15 357 ASN A CA 1
ATOM 1631 C CA B ASN A 1 210 ? 18.654 -6.207 43.977 0.50 12.43 357 ASN A CA 1
ATOM 1632 C C . ASN A 1 210 ? 19.740 -6.420 42.919 1.00 12.20 357 ASN A C 1
ATOM 1633 O O . ASN A 1 210 ? 20.917 -6.270 43.208 1.00 11.92 357 ASN A O 1
ATOM 1642 N N . ASP A 1 211 ? 19.343 -6.802 41.707 1.00 11.77 358 ASP A N 1
ATOM 1643 C CA . ASP A 1 211 ? 20.306 -7.042 40.632 1.00 11.92 358 ASP A CA 1
ATOM 1644 C C . ASP A 1 211 ? 19.628 -6.943 39.269 1.00 11.77 358 ASP A C 1
ATOM 1645 O O . ASP A 1 211 ? 18.434 -6.664 39.185 1.00 11.05 358 ASP A O 1
ATOM 1650 N N . ARG A 1 212 ? 20.390 -7.161 38.206 1.00 12.01 359 ARG A N 1
ATOM 1651 C CA . ARG A 1 212 ? 19.845 -7.039 36.868 1.00 12.47 359 ARG A CA 1
ATOM 1652 C C . ARG A 1 212 ? 18.674 -7.983 36.637 1.00 12.23 359 ARG A C 1
ATOM 1653 O O . ARG A 1 212 ? 17.632 -7.560 36.147 1.00 11.87 359 ARG A O 1
ATOM 1661 N N . LEU A 1 213 ? 18.841 -9.252 36.994 1.00 12.10 360 LEU A N 1
ATOM 1662 C CA . LEU A 1 213 ? 17.782 -10.234 36.766 1.00 12.42 360 LEU A CA 1
ATOM 1663 C C . LEU A 1 213 ? 16.494 -9.886 37.514 1.00 11.71 360 LEU A C 1
ATOM 1664 O O . LEU A 1 213 ? 15.416 -9.916 36.933 1.00 11.63 360 LEU A O 1
ATOM 1669 N N . SER A 1 214 ? 16.603 -9.553 38.797 1.00 11.24 361 SER A N 1
ATOM 1670 C CA . SER A 1 214 ? 15.414 -9.227 39.587 1.00 11.09 361 SER A CA 1
ATOM 1671 C C . SER A 1 214 ? 14.737 -7.954 39.051 1.00 10.61 361 SER A C 1
ATOM 1672 O O . SER A 1 214 ? 13.509 -7.850 39.047 1.00 10.70 361 SER A O 1
ATOM 1675 N N . ALA A 1 215 ? 15.542 -7.015 38.559 1.00 9.94 362 ALA A N 1
ATOM 1676 C CA . ALA A 1 215 ? 15.013 -5.818 37.900 1.00 9.77 362 ALA A CA 1
ATOM 1677 C C . ALA A 1 215 ? 14.234 -6.181 36.622 1.00 9.61 362 ALA A C 1
ATOM 1678 O O . ALA A 1 215 ? 13.111 -5.722 36.425 1.00 9.88 362 ALA A O 1
ATOM 1680 N N . LEU A 1 216 ? 14.836 -7.003 35.769 1.00 9.99 363 LEU A N 1
ATOM 1681 C CA . LEU A 1 216 ? 14.193 -7.468 34.533 1.00 10.34 363 LEU A CA 1
ATOM 1682 C C . LEU A 1 216 ? 12.894 -8.232 34.815 1.00 10.68 363 LEU A C 1
ATOM 1683 O O . LEU A 1 216 ? 11.906 -8.054 34.115 1.00 11.11 363 LEU A O 1
ATOM 1688 N N . VAL A 1 217 ? 12.905 -9.069 35.847 1.00 10.89 364 VAL A N 1
ATOM 1689 C CA . VAL A 1 217 ? 11.724 -9.841 36.236 1.00 11.42 364 VAL A CA 1
ATOM 1690 C C . VAL A 1 217 ? 10.598 -8.918 36.716 1.00 11.75 364 VAL A C 1
ATOM 1691 O O . VAL A 1 217 ? 9.439 -9.105 36.358 1.00 12.04 364 VAL A O 1
ATOM 1695 N N . GLU A 1 218 ? 10.954 -7.913 37.509 1.00 11.81 365 GLU A N 1
ATOM 1696 C CA . GLU A 1 218 ? 9.987 -6.952 38.030 1.00 12.34 365 GLU A CA 1
ATOM 1697 C C . GLU A 1 218 ? 9.360 -6.142 36.898 1.00 11.85 365 GLU A C 1
ATOM 1698 O O . GLU A 1 218 ? 8.148 -5.914 36.889 1.00 11.79 365 GLU A O 1
ATOM 1704 N N . ILE A 1 219 ? 10.184 -5.716 35.944 1.00 11.35 366 ILE A N 1
ATOM 1705 C CA . ILE A 1 219 ? 9.684 -4.971 34.792 1.00 11.28 366 ILE A CA 1
ATOM 1706 C C . ILE A 1 219 ? 8.726 -5.858 33.993 1.00 11.57 366 ILE A C 1
ATOM 1707 O O . ILE A 1 219 ? 7.640 -5.423 33.611 1.00 11.29 366 ILE A O 1
ATOM 1712 N N . TYR A 1 220 ? 9.122 -7.107 33.780 1.00 12.21 367 TYR A N 1
ATOM 1713 C CA . TYR A 1 220 ? 8.292 -8.064 33.049 1.00 13.32 367 TYR A CA 1
ATOM 1714 C C . TYR A 1 220 ? 6.932 -8.299 33.725 1.00 13.95 367 TYR A C 1
ATOM 1715 O O . TYR A 1 220 ? 5.907 -8.323 33.043 1.00 14.15 367 TYR A O 1
ATOM 1724 N N . ARG A 1 221 ? 6.938 -8.499 35.045 1.00 14.97 368 ARG A N 1
ATOM 1725 C CA . ARG A 1 221 ? 5.708 -8.700 35.833 1.00 16.00 368 ARG A CA 1
ATOM 1726 C C . ARG A 1 221 ? 4.757 -7.526 35.680 1.00 16.13 368 ARG A C 1
ATOM 1727 O O . ARG A 1 221 ? 3.545 -7.694 35.593 1.00 15.55 368 ARG A O 1
ATOM 1756 N N . ARG A 1 224 ? 3.460 -7.565 32.002 1.00 18.14 371 ARG A N 1
ATOM 1757 C CA . ARG A 1 224 ? 2.756 -8.794 31.661 1.00 18.68 371 ARG A CA 1
ATOM 1758 C C . ARG A 1 224 ? 2.412 -9.601 32.909 1.00 19.15 371 ARG A C 1
ATOM 1759 O O . ARG A 1 224 ? 2.965 -10.682 33.129 1.00 18.80 371 ARG A O 1
ATOM 1767 N N . PRO A 1 225 ? 1.490 -9.106 33.672 1.00 19.99 372 PRO A N 1
ATOM 1768 C CA . PRO A 1 225 ? 1.125 -9.786 34.891 1.00 21.02 372 PRO A CA 1
ATOM 1769 C C . PRO A 1 225 ? 0.584 -11.200 34.626 1.00 22.53 372 PRO A C 1
ATOM 1770 O O . PRO A 1 225 ? -0.138 -11.463 33.740 1.00 22.35 372 PRO A O 1
ATOM 1774 N N . GLY A 1 226 ? 0.956 -12.060 35.538 1.00 24.68 373 GLY A N 1
ATOM 1775 C CA . GLY A 1 226 ? 0.466 -13.407 35.633 1.00 26.38 373 GLY A CA 1
ATOM 1776 C C . GLY A 1 226 ? 1.135 -14.600 35.030 1.00 27.96 373 GLY A C 1
ATOM 1777 O O . GLY A 1 226 ? 0.678 -15.684 35.193 1.00 29.01 373 GLY A O 1
ATOM 1778 N N . GLU A 1 227 ? 2.212 -14.435 34.334 1.00 29.51 374 GLU A N 1
ATOM 1779 C CA . GLU A 1 227 ? 3.054 -15.565 34.080 1.00 30.62 374 GLU A CA 1
ATOM 1780 C C . GLU A 1 227 ? 4.482 -15.216 34.541 1.00 30.68 374 GLU A C 1
ATOM 1781 O O . GLU A 1 227 ? 4.992 -14.367 33.992 1.00 30.51 374 GLU A O 1
ATOM 1787 N N . PRO A 1 228 ? 5.137 -15.936 35.452 1.00 30.89 375 PRO A N 1
ATOM 1788 C CA . PRO A 1 228 ? 6.525 -15.552 35.779 1.00 30.62 375 PRO A CA 1
ATOM 1789 C C . PRO A 1 228 ? 7.358 -15.841 34.566 1.00 30.05 375 PRO A C 1
ATOM 1790 O O . PRO A 1 228 ? 7.186 -16.768 33.893 1.00 30.06 375 PRO A O 1
ATOM 1794 N N . PRO A 1 229 ? 8.267 -14.969 34.288 1.00 29.37 376 PRO A N 1
ATOM 1795 C CA . PRO A 1 229 ? 9.026 -15.042 33.056 1.00 28.89 376 PRO A CA 1
ATOM 1796 C C . PRO A 1 229 ? 10.267 -15.899 33.171 1.00 28.18 376 PRO A C 1
ATOM 1797 O O . PRO A 1 229 ? 10.816 -16.058 34.252 1.00 28.45 376 PRO A O 1
ATOM 1801 N N . THR A 1 230 ? 10.712 -16.423 32.041 1.00 27.35 377 THR A N 1
ATOM 1802 C CA . THR A 1 230 ? 12.036 -16.994 31.949 1.00 26.62 377 THR A CA 1
ATOM 1803 C C . THR A 1 230 ? 13.028 -15.837 31.893 1.00 26.11 377 THR A C 1
ATOM 1804 O O . THR A 1 230 ? 12.643 -14.692 31.644 1.00 25.63 377 THR A O 1
ATOM 1808 N N . ARG A 1 231 ? 14.300 -16.126 32.138 1.00 25.49 378 ARG A N 1
ATOM 1809 C CA . ARG A 1 231 ? 15.343 -15.111 32.001 1.00 25.12 378 ARG A CA 1
ATOM 1810 C C . ARG A 1 231 ? 15.321 -14.520 30.592 1.00 24.04 378 ARG A C 1
ATOM 1811 O O . ARG A 1 231 ? 15.417 -13.311 30.407 1.00 23.58 378 ARG A O 1
ATOM 1819 N N . GLU A 1 232 ? 15.172 -15.392 29.608 1.00 22.98 379 GLU A N 1
ATOM 1820 C CA . GLU A 1 232 ? 15.228 -15.009 28.206 1.00 22.51 379 GLU A CA 1
ATOM 1821 C C . GLU A 1 232 ? 14.065 -14.079 27.853 1.00 20.91 379 GLU A C 1
ATOM 1822 O O . GLU A 1 232 ? 14.250 -13.085 27.150 1.00 20.33 379 GLU A O 1
ATOM 1828 N N . ALA A 1 233 ? 12.878 -14.406 28.355 1.00 19.23 380 ALA A N 1
ATOM 1829 C CA . ALA A 1 233 ? 11.682 -13.606 28.114 1.00 18.20 380 ALA A CA 1
ATOM 1830 C C . ALA A 1 233 ? 11.798 -12.213 28.738 1.00 17.23 380 ALA A C 1
ATOM 1831 O O . ALA A 1 233 ? 11.410 -11.227 28.121 1.00 16.68 380 ALA A O 1
ATOM 1833 N N . ALA A 1 234 ? 12.319 -12.148 29.960 1.00 16.45 381 ALA A N 1
ATOM 1834 C CA . ALA A 1 234 ? 12.513 -10.875 30.665 1.00 16.03 381 ALA A CA 1
ATOM 1835 C C . ALA A 1 234 ? 13.543 -9.991 29.965 1.00 15.86 381 ALA A C 1
ATOM 1836 O O . ALA A 1 234 ? 13.327 -8.796 29.804 1.00 14.99 381 ALA A O 1
ATOM 1838 N N . GLU A 1 235 ? 14.666 -10.582 29.559 1.00 16.03 382 GLU A N 1
ATOM 1839 C CA . GLU A 1 235 ? 15.700 -9.842 28.830 1.00 16.40 382 GLU A CA 1
ATOM 1840 C C . GLU A 1 235 ? 15.165 -9.305 27.511 1.00 16.01 382 GLU A C 1
ATOM 1841 O O . GLU A 1 235 ? 15.375 -8.137 27.182 1.00 16.04 382 GLU A O 1
ATOM 1847 N N . SER A 1 236 ? 14.458 -10.160 26.774 1.00 15.65 383 SER A N 1
ATOM 1848 C CA . SER A 1 236 ? 13.930 -9.821 25.458 1.00 15.46 383 SER A CA 1
ATOM 1849 C C . SER A 1 236 ? 12.935 -8.670 25.532 1.00 14.68 383 SER A C 1
ATOM 1850 O O . SER A 1 236 ? 13.020 -7.724 24.749 1.00 14.79 383 SER A O 1
ATOM 1853 N N . LEU A 1 237 ? 11.994 -8.759 26.469 1.00 13.61 384 LEU A N 1
ATOM 1854 C CA . LEU A 1 237 ? 10.994 -7.720 26.654 1.00 13.02 384 LEU A CA 1
ATOM 1855 C C . LEU A 1 237 ? 11.655 -6.355 26.915 1.00 12.52 384 LEU A C 1
ATOM 1856 O O . LEU A 1 237 ? 11.255 -5.348 26.330 1.00 11.77 384 LEU A O 1
ATOM 1861 N N . PHE A 1 238 ? 12.679 -6.332 27.768 1.00 12.10 385 PHE A N 1
ATOM 1862 C CA . PHE A 1 238 ? 13.352 -5.081 28.115 1.00 12.23 385 PHE A CA 1
ATOM 1863 C C . PHE A 1 238 ? 14.116 -4.485 26.929 1.00 12.73 385 PHE A C 1
ATOM 1864 O O . PHE A 1 238 ? 14.047 -3.275 26.694 1.00 12.44 385 PHE A O 1
ATOM 1872 N N . GLU A 1 239 ? 14.826 -5.334 26.182 1.00 13.47 386 GLU A N 1
ATOM 1873 C CA . GLU A 1 239 ? 15.550 -4.893 24.977 1.00 14.36 386 GLU A CA 1
ATOM 1874 C C . GLU A 1 239 ? 14.600 -4.264 23.971 1.00 13.98 386 GLU A C 1
ATOM 1875 O O . GLU A 1 239 ? 14.940 -3.289 23.317 1.00 14.02 386 GLU A O 1
ATOM 1881 N N . ASN A 1 240 ? 13.403 -4.824 23.854 1.00 13.85 387 ASN A N 1
ATOM 1882 C CA . ASN A 1 240 ? 12.415 -4.317 22.913 1.00 13.93 387 ASN A CA 1
ATOM 1883 C C . ASN A 1 240 ? 11.667 -3.071 23.389 1.00 13.42 387 ASN A C 1
ATOM 1884 O O . ASN A 1 240 ? 11.009 -2.417 22.594 1.00 14.18 387 ASN A O 1
ATOM 1889 N N . LEU A 1 241 ? 11.751 -2.738 24.673 1.00 12.63 388 LEU A N 1
ATOM 1890 C CA . LEU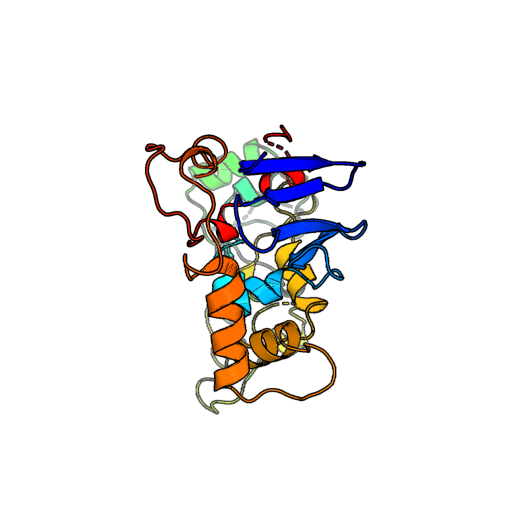 A 1 241 ? 11.093 -1.529 25.165 1.00 12.07 388 LEU A CA 1
ATOM 1891 C C . LEU A 1 241 ? 11.684 -0.249 24.544 1.00 11.50 388 LEU A C 1
ATOM 1892 O O . LEU A 1 241 ? 10.938 0.583 24.023 1.00 10.84 388 LEU A O 1
ATOM 1897 N N . PHE A 1 242 ? 13.012 -0.107 24.613 1.00 11.19 389 PHE A N 1
ATOM 1898 C CA . PHE A 1 242 ? 13.698 1.129 24.180 1.00 11.18 389 PHE A CA 1
ATOM 1899 C C . PHE A 1 242 ? 14.923 0.926 23.285 1.00 11.26 389 PHE A C 1
ATOM 1900 O O . PHE A 1 242 ? 15.513 1.910 22.840 1.00 10.90 389 PHE A O 1
ATOM 1908 N N . PHE A 1 243 ? 15.307 -0.321 23.017 1.00 11.18 390 PHE A N 1
ATOM 1909 C CA . PHE A 1 243 ? 16.633 -0.607 22.460 1.00 11.75 390 PHE A CA 1
ATOM 1910 C C . PHE A 1 243 ? 16.600 -1.433 21.168 1.00 11.71 390 PHE A C 1
ATOM 1911 O O . PHE A 1 243 ? 17.613 -2.013 20.775 1.00 11.67 390 PHE A O 1
ATOM 1919 N N . SER A 1 244 ? 15.444 -1.440 20.502 1.00 11.43 391 SER A N 1
ATOM 1920 C CA . SER A 1 244 ? 15.263 -2.113 19.230 1.00 11.74 391 SER A CA 1
ATOM 1921 C C . SER A 1 244 ? 14.341 -1.259 18.354 1.00 11.34 391 SER A C 1
ATOM 1922 O O . SER A 1 244 ? 13.189 -1.031 18.705 1.00 10.56 391 SER A O 1
ATOM 1925 N N . GLU A 1 245 ? 14.849 -0.779 17.220 1.00 11.33 392 GLU A N 1
ATOM 1926 C CA . GLU A 1 245 ? 14.125 0.235 16.452 1.00 11.66 392 GLU A CA 1
ATOM 1927 C C . GLU A 1 245 ? 12.839 -0.282 15.806 1.00 12.15 392 GLU A C 1
ATOM 1928 O O . GLU A 1 245 ? 11.964 0.503 15.447 1.00 11.98 392 GLU A O 1
ATOM 1934 N N . ASP A 1 246 ? 12.710 -1.598 15.669 1.00 13.02 393 ASP A N 1
ATOM 1935 C CA . ASP A 1 246 ? 11.444 -2.158 15.194 1.00 13.74 393 ASP A CA 1
ATOM 1936 C C . ASP A 1 246 ? 10.302 -1.941 16.192 1.00 13.62 393 ASP A C 1
ATOM 1937 O O . ASP A 1 246 ? 9.140 -1.954 15.798 1.00 13.81 393 ASP A O 1
ATOM 1942 N N . ARG A 1 247 ? 10.636 -1.724 17.465 1.00 13.17 394 ARG A N 1
ATOM 1943 C CA . ARG A 1 247 ? 9.634 -1.505 18.525 1.00 13.30 394 ARG A CA 1
ATOM 1944 C C . ARG A 1 247 ? 9.664 -0.109 19.164 1.00 12.48 394 ARG A C 1
ATOM 1945 O O . ARG A 1 247 ? 8.700 0.298 19.810 1.00 12.52 394 ARG A O 1
ATOM 1953 N N . TYR A 1 248 ? 10.761 0.616 18.975 1.00 11.47 395 TYR A N 1
ATOM 1954 C CA . TYR A 1 248 ? 10.940 1.931 19.571 1.00 10.70 395 TYR A CA 1
ATOM 1955 C C . TYR A 1 248 ? 11.727 2.836 18.638 1.00 10.55 395 TYR A C 1
ATOM 1956 O O . TYR A 1 248 ? 12.816 2.472 18.199 1.00 10.47 395 TYR A O 1
ATOM 1965 N N . ASP A 1 249 ? 11.162 3.933 18.249 1.00 10.06 396 ASP A N 1
ATOM 1966 C CA . ASP A 1 249 ? 11.856 4.931 17.466 1.00 10.21 396 ASP A CA 1
ATOM 1967 C C . ASP A 1 249 ? 11.546 6.415 17.899 1.00 9.98 396 ASP A C 1
ATOM 1968 O O . ASP A 1 249 ? 10.435 6.775 17.992 1.00 9.52 396 ASP A O 1
ATOM 1973 N N . LEU A 1 250 ? 12.574 7.226 18.168 1.00 9.86 397 LEU A N 1
ATOM 1974 C CA . LEU A 1 250 ? 12.416 8.660 18.442 1.00 10.00 397 LEU A CA 1
ATOM 1975 C C . LEU A 1 250 ? 12.280 9.599 17.277 1.00 9.74 397 LEU A C 1
ATOM 1976 O O . LEU A 1 250 ? 12.189 10.718 17.440 1.00 10.30 397 LEU A O 1
ATOM 1981 N N . SER A 1 251 ? 12.332 9.036 16.097 1.00 9.62 398 SER A N 1
ATOM 1982 C CA . SER A 1 251 ? 12.078 9.652 14.770 1.00 9.80 398 SER A CA 1
ATOM 1983 C C . SER A 1 251 ? 13.251 10.538 14.699 1.00 9.70 398 SER A C 1
ATOM 1984 O O . SER A 1 251 ? 13.865 10.747 15.710 1.00 9.44 398 SER A O 1
ATOM 1987 N N . ALA A 1 252 ? 13.588 11.016 13.533 1.00 10.25 399 ALA A N 1
ATOM 1988 C CA . ALA A 1 252 ? 14.745 11.858 13.428 1.00 10.40 399 ALA A CA 1
ATOM 1989 C C . ALA A 1 252 ? 14.534 13.124 14.099 1.00 10.32 399 ALA A C 1
ATOM 1990 O O . ALA A 1 252 ? 15.377 13.592 14.790 1.00 9.91 399 ALA A O 1
ATOM 1992 N N . VAL A 1 253 ? 13.362 13.652 13.931 1.00 10.74 400 VAL A N 1
ATOM 1993 C CA . VAL A 1 253 ? 12.973 14.887 14.627 1.00 10.73 400 VAL A CA 1
ATOM 1994 C C . VAL A 1 253 ? 13.050 14.711 16.157 1.00 10.51 400 VAL A C 1
ATOM 1995 O O . VAL A 1 253 ? 13.547 15.585 16.863 1.00 10.20 400 VAL A O 1
ATOM 1999 N N . GLY A 1 254 ? 12.595 13.568 16.662 1.00 10.04 401 GLY A N 1
ATOM 2000 C CA . GLY A 1 254 ? 12.669 13.288 18.093 1.00 10.02 401 GLY A CA 1
ATOM 2001 C C . GLY A 1 254 ? 14.081 13.252 18.641 1.00 9.89 401 GLY A C 1
ATOM 2002 O O . GLY A 1 254 ? 14.362 13.794 19.718 1.00 10.04 401 GLY A O 1
ATOM 2003 N N . ARG A 1 255 ? 14.971 12.599 17.907 1.00 9.90 402 ARG A N 1
ATOM 2004 C CA . ARG A 1 255 ? 16.380 12.535 18.278 1.00 9.68 402 ARG A CA 1
ATOM 2005 C C . ARG A 1 255 ? 17.013 13.937 18.258 1.00 9.77 402 ARG A C 1
ATOM 2006 O O . ARG A 1 255 ? 17.820 14.268 19.118 1.00 9.62 402 ARG A O 1
ATOM 2033 N N . PHE A 1 258 ? 15.705 15.782 21.344 1.00 10.70 405 PHE A N 1
ATOM 2034 C CA . PHE A 1 258 ? 16.335 15.161 22.502 1.00 10.49 405 PHE A CA 1
ATOM 2035 C C . PHE A 1 258 ? 17.766 15.681 22.670 1.00 10.54 405 PHE A C 1
ATOM 2036 O O . PHE A 1 258 ? 18.158 16.130 23.741 1.00 10.20 405 PHE A O 1
ATOM 2044 N N . ASN A 1 259 ? 18.530 15.614 21.590 1.00 10.46 406 ASN A N 1
ATOM 2045 C CA . ASN A 1 259 ? 19.945 15.973 21.625 1.00 10.82 406 ASN A CA 1
ATOM 2046 C C . ASN A 1 259 ? 20.183 17.451 21.937 1.00 11.13 406 ASN A C 1
ATOM 2047 O O . ASN A 1 259 ? 21.130 17.786 22.642 1.00 11.23 406 ASN A O 1
ATOM 2052 N N . ARG A 1 260 ? 19.326 18.328 21.426 1.00 11.26 407 ARG A N 1
ATOM 2053 C CA . ARG A 1 260 ? 19.421 19.749 21.768 1.00 11.74 407 ARG A CA 1
ATOM 2054 C C . ARG A 1 260 ? 19.145 19.983 23.248 1.00 12.15 407 ARG A C 1
ATOM 2055 O O . ARG A 1 260 ? 19.845 20.748 23.887 1.00 11.61 407 ARG A O 1
ATOM 2063 N N . SER A 1 261 ? 18.147 19.296 23.795 1.00 12.82 408 SER A N 1
ATOM 2064 C CA A SER A 1 261 ? 17.806 19.438 25.210 0.50 13.29 408 SER A CA 1
ATOM 2065 C CA B SER A 1 261 ? 17.811 19.443 25.210 0.50 13.14 408 SER A CA 1
ATOM 2066 C C . SER A 1 261 ? 18.948 18.973 26.117 1.00 13.74 408 SER A C 1
ATOM 2067 O O . SER A 1 261 ? 19.259 19.619 27.113 1.00 14.35 408 SER A O 1
ATOM 2072 N N . LEU A 1 262 ? 19.576 17.855 25.773 1.00 14.35 409 LEU A N 1
ATOM 2073 C CA . LEU A 1 262 ? 20.645 17.300 26.606 1.00 15.18 409 LEU A CA 1
ATOM 2074 C C . LEU A 1 262 ? 22.038 17.833 26.240 1.00 15.64 409 LEU A C 1
ATOM 2075 O O . LEU A 1 262 ? 23.042 17.369 26.786 1.00 16.14 409 LEU A O 1
ATOM 2080 N N . LEU A 1 263 ? 22.090 18.800 25.323 1.00 16.41 410 LEU A N 1
ATOM 2081 C CA . LEU A 1 263 ? 23.337 19.490 24.929 1.00 16.57 410 LEU A CA 1
ATOM 2082 C C . LEU A 1 263 ? 24.329 18.571 24.213 1.00 16.55 410 LEU A C 1
ATOM 2083 O O . LEU A 1 263 ? 25.543 18.622 24.449 1.00 16.82 410 LEU A O 1
ATOM 2088 N N . ARG A 1 264 ? 23.807 17.742 23.321 1.00 16.17 411 ARG A N 1
ATOM 2089 C CA . ARG A 1 264 ? 24.649 16.940 22.452 1.00 16.17 411 ARG A CA 1
ATOM 2090 C C . ARG A 1 264 ? 25.102 17.862 21.319 1.00 15.45 411 ARG A C 1
ATOM 2091 O O . ARG A 1 264 ? 24.360 18.757 20.915 1.00 15.19 411 ARG A O 1
ATOM 2099 N N . GLU A 1 265 ? 26.311 17.641 20.815 1.00 15.00 412 GLU A N 1
ATOM 2100 C CA A GLU A 1 265 ? 26.857 18.495 19.758 0.50 14.68 412 GLU A CA 1
ATOM 2101 C CA B GLU A 1 265 ? 26.878 18.459 19.753 0.50 14.76 412 GLU A CA 1
ATOM 2102 C C . GLU A 1 265 ? 26.155 18.259 18.419 1.00 14.66 412 GLU A C 1
ATOM 2103 O O . GLU A 1 265 ? 26.004 19.193 17.634 1.00 14.45 412 GLU A O 1
ATOM 2114 N N . GLU A 1 266 ? 25.728 17.020 18.165 1.00 14.46 413 GLU A N 1
ATOM 2115 C CA . GLU A 1 266 ? 25.054 16.671 16.915 1.00 14.51 413 GLU A CA 1
ATOM 2116 C C . GLU A 1 266 ? 23.572 16.424 17.121 1.00 13.73 413 GLU A C 1
ATOM 2117 O O . GLU A 1 266 ? 23.153 15.997 18.197 1.00 13.74 413 GLU A O 1
ATOM 2123 N N . ILE A 1 267 ? 22.781 16.698 16.085 1.00 13.21 414 ILE A N 1
ATOM 2124 C CA . ILE A 1 267 ? 21.345 16.388 16.107 1.00 12.85 414 ILE A CA 1
ATOM 2125 C C . ILE A 1 267 ? 21.032 15.072 15.383 1.00 12.84 414 ILE A C 1
ATOM 2126 O O . ILE A 1 267 ? 19.931 14.537 15.508 1.00 12.66 414 ILE A O 1
ATOM 2131 N N . GLU A 1 268 ? 22.000 14.567 14.622 1.00 13.04 415 GLU A N 1
ATOM 2132 C CA . GLU A 1 268 ? 21.942 13.198 14.115 1.00 13.02 415 GLU A CA 1
ATOM 2133 C C . GLU A 1 268 ? 22.126 12.215 15.262 1.00 12.69 415 GLU A C 1
ATOM 2134 O O . GLU A 1 268 ? 22.783 12.515 16.256 1.00 12.96 415 GLU A O 1
ATOM 2140 N N . GLY A 1 269 ? 21.553 11.030 15.106 1.00 12.35 416 GLY A N 1
ATOM 2141 C CA . GLY A 1 269 ? 21.716 9.967 16.086 1.00 11.98 416 GLY A CA 1
ATOM 2142 C C . GLY A 1 269 ? 20.738 8.851 15.811 1.00 11.90 416 GLY A C 1
ATOM 2143 O O . GLY A 1 269 ? 20.104 8.823 14.761 1.00 11.92 416 GLY A O 1
ATOM 2144 N N . SER A 1 270 ? 20.611 7.937 16.762 1.00 11.75 417 SER A N 1
ATOM 2145 C CA . SER A 1 270 ? 19.787 6.745 16.579 1.00 11.78 417 SER A CA 1
ATOM 2146 C C . SER A 1 270 ? 18.344 6.968 17.013 1.00 11.06 417 SER A C 1
ATOM 2147 O O . SER A 1 270 ? 18.061 7.800 17.864 1.00 10.95 417 SER A O 1
ATOM 2150 N N . GLY A 1 271 ? 17.436 6.193 16.440 1.00 10.51 418 GLY A N 1
ATOM 2151 C CA . GLY A 1 271 ? 16.046 6.187 16.872 1.00 9.97 418 GLY A CA 1
ATOM 2152 C C . GLY A 1 271 ? 15.876 5.572 18.253 1.00 9.60 418 GLY A C 1
ATOM 2153 O O . GLY A 1 271 ? 15.044 6.013 19.025 1.00 9.47 418 GLY A O 1
ATOM 2154 N N . ILE A 1 272 ? 16.669 4.554 18.563 1.00 9.38 419 ILE A N 1
ATOM 2155 C CA . ILE A 1 272 ? 16.612 3.904 19.876 1.00 9.80 419 ILE A CA 1
ATOM 2156 C C . ILE A 1 272 ? 17.337 4.718 20.942 1.00 9.66 419 ILE A C 1
ATOM 2157 O O . ILE A 1 272 ? 18.155 5.583 20.627 1.00 9.36 419 ILE A O 1
ATOM 2162 N N . LEU A 1 273 ? 17.033 4.419 22.206 1.00 9.76 420 L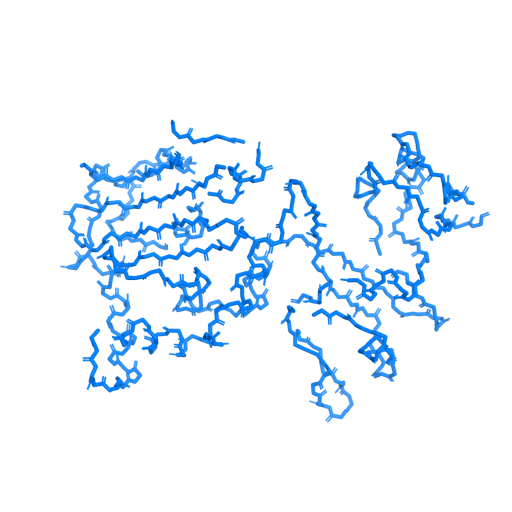EU A N 1
ATOM 2163 C CA . LEU A 1 273 ? 17.730 5.025 23.335 1.00 10.12 420 LEU A CA 1
ATOM 2164 C C . LEU A 1 273 ? 19.006 4.252 23.650 1.00 10.37 420 LEU A C 1
ATOM 2165 O O . LEU A 1 273 ? 19.092 3.044 23.406 1.00 10.65 420 LEU A O 1
ATOM 2170 N N . SER A 1 274 ? 19.991 4.972 24.180 1.00 10.64 421 SER A N 1
ATOM 2171 C CA . SER A 1 274 ? 21.164 4.378 24.787 1.00 10.81 421 SER A CA 1
ATOM 2172 C C . SER A 1 274 ? 21.039 4.488 26.300 1.00 11.07 421 SER A C 1
ATOM 2173 O O . SER A 1 274 ? 20.245 5.272 26.820 1.00 10.81 421 SER A O 1
ATOM 2187 N N . ASP A 1 276 ? 23.239 5.834 28.048 1.00 12.50 423 ASP A N 1
ATOM 2188 C CA . ASP A 1 276 ? 23.675 7.208 28.303 1.00 12.58 423 ASP A CA 1
ATOM 2189 C C . ASP A 1 276 ? 22.536 8.213 28.160 1.00 11.68 423 ASP A C 1
ATOM 2190 O O . ASP A 1 276 ? 22.451 9.156 28.936 1.00 11.45 423 ASP A O 1
ATOM 2195 N N . ASP A 1 277 ? 21.664 8.021 27.174 1.00 10.86 424 ASP A N 1
ATOM 2196 C CA . ASP A 1 277 ? 20.475 8.868 27.030 1.00 10.48 424 ASP A CA 1
ATOM 2197 C C . ASP A 1 277 ? 19.648 8.863 28.311 1.00 9.92 424 ASP A C 1
ATOM 2198 O O . ASP A 1 277 ? 19.244 9.911 28.806 1.00 9.67 424 ASP A O 1
ATOM 2203 N N . ILE A 1 278 ? 19.408 7.665 28.835 1.00 9.63 425 ILE A N 1
ATOM 2204 C CA . ILE A 1 278 ? 18.588 7.478 30.034 1.00 9.69 425 ILE A CA 1
ATOM 2205 C C . ILE A 1 278 ? 19.268 8.084 31.266 1.00 9.44 425 ILE A C 1
ATOM 2206 O O . ILE A 1 278 ? 18.667 8.878 31.979 1.00 9.40 425 ILE A O 1
ATOM 2211 N N . ILE A 1 279 ? 20.521 7.716 31.494 1.00 9.62 426 ILE A N 1
ATOM 2212 C CA . ILE A 1 279 ? 21.326 8.313 32.574 1.00 9.62 426 ILE A CA 1
ATOM 2213 C C . ILE A 1 279 ? 21.367 9.849 32.503 1.00 9.94 426 ILE A C 1
ATOM 2214 O O . ILE A 1 279 ? 21.195 10.528 33.520 1.00 9.58 426 ILE A O 1
ATOM 2219 N N . ASP A 1 280 ? 21.575 10.395 31.304 1.00 10.00 427 ASP A N 1
ATOM 2220 C CA . ASP A 1 280 ? 21.689 11.851 31.132 1.00 10.24 427 ASP A CA 1
ATOM 2221 C C . ASP A 1 280 ? 20.389 12.575 31.486 1.00 9.88 427 ASP A C 1
ATOM 2222 O O . ASP A 1 280 ? 20.418 13.664 32.052 1.00 9.66 427 ASP A O 1
ATOM 2227 N N . VAL A 1 281 ? 19.250 11.965 31.162 1.00 9.55 428 VAL A N 1
ATOM 2228 C CA . VAL A 1 281 ? 17.959 12.535 31.537 1.00 9.46 428 VAL A CA 1
ATOM 2229 C C . VAL A 1 281 ? 17.797 12.509 33.060 1.00 9.53 428 VAL A C 1
ATOM 2230 O O . VAL A 1 281 ? 17.347 13.487 33.660 1.00 9.42 428 VAL A O 1
ATOM 2264 N N . LEU A 1 285 ? 17.489 15.801 35.489 1.00 10.87 432 LEU A N 1
ATOM 2265 C CA . LEU A 1 285 ? 16.358 15.916 36.412 1.00 10.59 432 LEU A CA 1
ATOM 2266 C C . LEU A 1 285 ? 16.844 16.131 37.848 1.00 10.40 432 LEU A C 1
ATOM 2267 O O . LEU A 1 285 ? 16.311 16.962 38.571 1.00 10.21 432 LEU A O 1
ATOM 2272 N N . ILE A 1 286 ? 17.870 15.380 38.239 1.00 10.26 433 ILE A N 1
ATOM 2273 C CA . ILE A 1 286 ? 18.488 15.524 39.555 1.00 10.98 433 ILE A CA 1
ATOM 2274 C C . ILE A 1 286 ? 19.141 16.894 39.732 1.00 11.64 433 ILE A C 1
ATOM 2275 O O . ILE A 1 286 ? 19.004 17.508 40.792 1.00 11.70 433 ILE A O 1
ATOM 2280 N N . ASP A 1 287 ? 19.839 17.367 38.698 1.00 12.42 434 ASP A N 1
ATOM 2281 C CA . ASP A 1 287 ? 20.421 18.712 38.698 1.00 13.02 434 ASP A CA 1
ATOM 2282 C C . ASP A 1 287 ? 19.345 19.765 38.993 1.00 13.26 434 ASP A C 1
ATOM 2283 O O . ASP A 1 287 ? 19.535 20.642 39.836 1.00 13.44 434 ASP A O 1
ATOM 2288 N N . ILE A 1 288 ? 18.212 19.663 38.305 1.00 13.10 435 ILE A N 1
ATOM 2289 C CA . ILE A 1 288 ? 17.099 20.598 38.494 1.00 13.82 435 ILE A CA 1
ATOM 2290 C C . ILE A 1 288 ? 16.646 20.604 39.956 1.00 14.10 435 ILE A C 1
ATOM 2291 O O . ILE A 1 288 ? 16.538 21.670 40.571 1.00 14.26 435 ILE A O 1
ATOM 2296 N N . ARG A 1 289 ? 16.426 19.419 40.522 1.00 14.43 436 ARG A N 1
ATOM 2297 C CA . ARG A 1 289 ? 16.080 19.295 41.946 1.00 15.05 436 ARG A CA 1
ATOM 2298 C C . ARG A 1 289 ? 17.154 19.901 42.858 1.00 15.45 436 ARG A C 1
ATOM 2299 O O . ARG A 1 289 ? 16.826 20.625 43.792 1.00 15.74 436 ARG A O 1
ATOM 2307 N N . ASN A 1 290 ? 18.422 19.607 42.583 1.00 16.27 437 ASN A N 1
ATOM 2308 C CA . ASN A 1 290 ? 19.544 20.194 43.336 1.00 17.02 437 ASN A CA 1
ATOM 2309 C C . ASN A 1 290 ? 19.697 21.708 43.162 1.00 18.61 437 ASN A C 1
ATOM 2310 O O . ASN A 1 290 ? 20.444 22.341 43.907 1.00 18.64 437 ASN A O 1
ATOM 2315 N N . GLY A 1 291 ? 19.016 22.277 42.171 1.00 20.35 438 GLY A N 1
ATOM 2316 C CA . GLY A 1 291 ? 18.993 23.719 41.981 1.00 22.00 438 GLY A CA 1
ATOM 2317 C C . GLY A 1 291 ? 19.971 24.238 40.945 1.00 23.63 438 GLY A C 1
ATOM 2318 O O . GLY A 1 291 ? 20.040 25.446 40.727 1.00 24.35 438 GLY A O 1
ATOM 2330 N N . GLY A 1 293 ? 20.435 24.752 37.299 1.00 28.25 440 GLY A N 1
ATOM 2331 C CA . GLY A 1 293 ? 19.560 24.777 36.124 1.00 28.59 440 GLY A CA 1
ATOM 2332 C C . GLY A 1 293 ? 18.088 24.644 36.488 1.00 28.88 440 GLY A C 1
ATOM 2333 O O . GLY A 1 293 ? 17.737 24.440 37.650 1.00 28.97 440 GLY A O 1
ATOM 2334 N N . GLU A 1 294 ? 17.230 24.752 35.475 1.00 29.06 441 GLU A N 1
ATOM 2335 C CA . GLU A 1 294 ? 15.787 24.843 35.675 1.00 29.05 441 GLU A CA 1
ATOM 2336 C C . GLU A 1 294 ? 15.027 23.977 34.673 1.00 29.11 441 GLU A C 1
ATOM 2337 O O . GLU A 1 294 ? 15.617 23.411 33.745 1.00 28.98 441 GLU A O 1
ATOM 2339 N N . VAL A 1 295 ? 13.712 23.882 34.871 1.00 29.13 442 VAL A N 1
ATOM 2340 C CA . VAL A 1 295 ? 12.825 23.170 33.944 1.00 29.04 442 VAL A CA 1
ATOM 2341 C C . VAL A 1 295 ? 12.728 23.931 32.616 1.00 29.13 442 VAL A C 1
ATOM 2342 O O . VAL A 1 295 ? 13.272 25.029 32.484 1.00 29.19 442 VAL A O 1
ATOM 2346 N N . ASP A 1 296 ? 12.030 23.353 31.641 1.00 29.12 443 ASP A N 1
ATOM 2347 C CA . ASP A 1 296 ? 11.927 23.945 30.300 1.00 29.01 443 ASP A CA 1
ATOM 2348 C C . ASP A 1 296 ? 11.214 25.304 30.304 1.00 29.10 443 ASP A C 1
ATOM 2349 O O . ASP A 1 296 ? 10.205 25.489 30.989 1.00 29.35 443 ASP A O 1
#

Secondary structure (DSSP, 8-state):
--EEEEEE---EEEEEE-SBS--EEEEE-TTS-EEEEETT---EETHHHHHHTT--HHHHHHHH--EEEEEEETTEE----GGGGTT-B-SS-B------B--PBPPHHHHHHHHHTT-------HHHHH--B--EE-TTT--EEE------HHHH--TTTT--EEEEE---SSSS--HHHHHHHH----SHHHHHHHHH--TTSPPPHHHHHHHHHHHHS-TTT-B-HHHH--TTTTT-S-S---SS---HHHH--HHHHH-----

Solvent-accessible surface area: 15340 Å² total

GO terms:
  GO:0005515 protein binding (F, IPI)
  GO:0005829 cytosol (C, IDA)
  GO:2000142 regulation of DNA-templated transcription initiation (P, IDA)
  GO:0031564 transcription antitermination (P, IDA)
  GO:0006352 DNA-templated transcription initiation (P, IDA)
  GO:0005737 cytoplasm (C, HDA)
  GO:0016020 membrane (C, HDA)

InterPro domains:
  IPR007120 DNA-directed RNA polymerase, subunit 2, hybrid-binding domain [PF00562] (717-1264)
  IPR007121 RNA polymerase, beta subunit, conserved site [PS01166] (1063-1075)
  IPR007641 RNA polymerase Rpb2, domain 7 [PF04560] (1266-1341)
  IPR007642 RNA polymerase Rpb2, domain 2 [PF04561] (151-233)
  IPR007642 RNA polymerase Rpb2, domain 2 [PF04561] (345-454)
  IPR007644 RNA polymerase, beta subunit, protrusion [PF04563] (27-499)
  IPR007645 RNA polymerase Rpb2, domain 3 [PF04565] (513-580)
  IPR010243 DNA-directed RNA polymerase beta subunit, bacterial-type [MF_01321] (13-1342)
  IPR010243 DNA-directed RNA polymerase beta subunit, bacterial-type [TIGR02013] (8-1339)
  IPR014724 RNA polymerase Rpb2, OB-fold [G3DSA:2.40.50.150] (820-943)
  IPR015712 DNA-directed RNA polymerase, subunit 2 [PTHR20856] (597-1338)
  IPR015712 DNA-directed RNA polymerase, subunit 2 [cd00653] (27-1340)
  IPR019462 DNA-directed RNA polymerase, beta subunit, external 1 domain [PF10385] (591-656)
  IPR037033 DNA-directed RNA polymerase, subunit 2, hybrid-binding domain superfamily [G3DSA:2.40.270.10] (1037-1242)
  IPR037034 RNA polymerase Rpb2, domain 2 superfamily [G3DSA:3.90.1110.10] (228-440)
  IPR042107 DNA-directed RNA polymerase, beta subunit, external 1 domain superfamily [G3DSA:2.30.150.10] (590-656)

Sequence (267 aa):
SPGVFFDSDVLYNARIIPYRGSWLDFEFDPKDNLFVRIDRRRKLPATIILRALNYTTEQILDDLFFEEKVIFEIRDNKLQELVPERLRGETASFDIEANGVYVEGRRITARHIRQLEKDDVKLIEVPVEYIAGVVADYIDESTGEELICAANELSLDLLALSQSGHKRIETLFTNDLDHGPYISETLRVDPTNNDRLSALVEIYRRPGEPPTREAAESLFENLFFSEDRYDLSAVGRFNRSSLLREEEIEGSGILSDDIIDVLIDIRNGGEVD

Organism: Escherichia coli (strain K12) (NCBI:txid83333)

B-factor: mean 15.9, std 7.09, range [3.25, 70.96]

Radius of gyration: 22.18 Å; Cα contacts (8 Å, |Δi|>4): 484; chains: 1; bounding box: 50×49×55 Å

Foldseek 3Di:
DAAKFWDPPVKIKIWGDAPFFWIWIWIADPVLAIWIDTNNDDTARNCLLVLLVPAALLRLLVLQFDKDKWFQDPNFIKFDDLVLLPPHQDPAAWDDPHGLHHNHRQDPVSSVVCVVVVPTMTTDDPVVQQAFFSWDALVVVRHTLDDHQGHHPSSVVCNVSPDTMTIGGDADDAQRHPRSSVSVVRRPARHNQSSLQVVVCCPDDRDDSVRSSVVSCLRFPDVVRFFRDLVNCNCVVLVNPDSDDGRGDDVSSSSTISNCVNPPHTD